Protein AF-0000000079913982 (afdb_homodimer)

Nearest PDB structures (foldseek):
  4rs2-assembly1_A 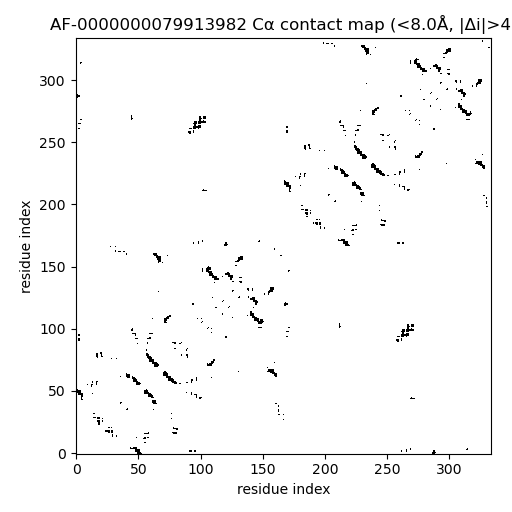 TM=9.165E-01  e=6.716E-13  Escherichia coli str. K-12 substr. MG1655
  4u9w-assembly4_D  TM=6.253E-01  e=7.380E-06  Homo sapiens
  7kpu-assembly2_A  TM=5.822E-01  e=1.670E-05  Homo sapiens
  4ua3-assembly1_A  TM=5.856E-01  e=3.131E-05  Schizosaccharomyces pombe 972h-
  4u9w-assembly3_C  TM=5.709E-01  e=4.565E-05  Homo sapiens

Sequence (334 aa):
MLIRRETAHDVNAIAEVHRQAFDGDAPVEVNLVERLRSSQAWIPPLSFVAEWHESVIGHVCLTRATVASTPVLALGPIGVLPGHQRGGVGSALMHAALGAADSRDEPLVALLGHLEYYPRFGFVAGSSLGIEPDEPSWSSHFQVRRLTTWDSALSGMFRYAAPFYQLMLIRRETAHDVNAIAEVHRQAFDGDAPVEVNLVERLRSSQAWIPPLSFVAEWHESVIGHVCLTRATVASTPVLALGPIGVLPGHQRGGVGSALMHAALGAADSRDEPLVALLGHLEYYPRFGFVAGSSLGIEPDEPSWSSHFQVRRLTTWDSALSGMFRYAAPFYQL

Secondary structure (DSSP, 8-state):
-EEEE--GGGHHHHHHHHHHHS-SSS-HHHHHHHHHHTSTTEEEEEEEEEEETTEEEEEEEEEEEEETTEEEEEEEEEEE-GGGTTTTHHHHHHHHHHHHHHHTT--EEEEE--TTTGGGGT-EEGGGGTEEESSGGGGGGEEEEE-TT--TT--EEEE--GGGG--/-EEEE--GGGHHHHHHHHHHHS-SSS-HHHHHHHHHHTSTTEEEEEEEEEEETTEEEEEEEEEEEEETTEEEEEEEEEEE-GGGTTTTHHHHHHHHHHHHHHHTT--EEEEE--TTTGGGGT-EEGGGGTEEESSGGGGGGEEEEE-TT--TT--EEEE--GGGG--

Foldseek 3Di:
DDKDFDDPVCLVLALVQQPQFVDDDHDLQSVLVVVQCVDPFFDRRLKMFDDDPNGTFKIWGWTWKDFPNHIAIEIDDIGGHPVCPPVCRSVVSLVVNLVSCQVVVGFKYKYFDDPVPCVVVVWDQLVVLQEAEPDNVSRVRIIMHGHDNHDSVRHHYIGDPPSVVVD/DDKDFDDPVCLVLALVQQPQFVDDPHPLQSVLVVVQCVDPFFDRLLKMFDDDPNGTFKIWGWTWKDFPNHIAIEIDDIGGHPVCPPVCRSVVSLVVNLVSCQVVVGFKYKYFDDPVPCVVVVWDQLVVLQEAEPDNVSRVRIIMHGHDNHDSVRHHYIGDDPSVVVD

Structure (mmCIF, N/CA/C/O backbone):
data_AF-0000000079913982-model_v1
#
loop_
_entity.id
_entity.type
_entity.pdbx_description
1 polymer 'GNAT family N-acetyltransferase'
#
loop_
_atom_site.group_PDB
_atom_site.id
_atom_site.type_symbol
_atom_site.label_atom_id
_atom_site.label_alt_id
_atom_site.label_comp_id
_atom_site.label_asym_id
_atom_site.label_entity_id
_atom_site.label_seq_id
_atom_site.pdbx_PDB_ins_code
_atom_site.Cartn_x
_atom_site.Cartn_y
_atom_site.Cartn_z
_atom_site.occupancy
_atom_site.B_iso_or_equiv
_atom_site.auth_seq_id
_atom_site.auth_comp_id
_atom_site.auth_asym_id
_atom_site.auth_atom_id
_atom_site.pdbx_PDB_model_num
ATOM 1 N N . MET A 1 1 ? -13.219 5.488 -5.973 1 91.38 1 MET A N 1
ATOM 2 C CA . MET A 1 1 ? -12.758 4.121 -5.738 1 91.38 1 MET A CA 1
ATOM 3 C C . MET A 1 1 ? -11.914 4.043 -4.469 1 91.38 1 MET A C 1
ATOM 5 O O . MET A 1 1 ? -11.047 4.891 -4.246 1 91.38 1 MET A O 1
ATOM 9 N N . LEU A 1 2 ? -12.18 3.041 -3.645 1 95.38 2 LEU A N 1
ATOM 10 C CA . LEU A 1 2 ? -11.539 2.896 -2.344 1 95.38 2 LEU A CA 1
ATOM 11 C C . LEU A 1 2 ? -10.852 1.54 -2.223 1 95.38 2 LEU A C 1
ATOM 13 O O . LEU A 1 2 ? -11.438 0.513 -2.584 1 95.38 2 LEU A O 1
ATOM 17 N N . ILE A 1 3 ? -9.555 1.541 -1.819 1 98.38 3 ILE A N 1
ATOM 18 C CA . ILE A 1 3 ? -8.867 0.295 -1.498 1 98.38 3 ILE A CA 1
ATOM 19 C C . ILE A 1 3 ? -8.898 0.065 0.012 1 98.38 3 ILE A C 1
ATOM 21 O O . ILE A 1 3 ? -8.555 0.96 0.789 1 98.38 3 ILE A O 1
ATOM 25 N N . ARG A 1 4 ? -9.344 -1.013 0.414 1 98.12 4 ARG A N 1
ATOM 26 C CA . ARG A 1 4 ? -9.375 -1.389 1.823 1 98.12 4 ARG A CA 1
ATOM 27 C C . ARG A 1 4 ? -9.133 -2.885 1.997 1 98.12 4 ARG A C 1
ATOM 29 O O . ARG A 1 4 ? -9.227 -3.65 1.037 1 98.12 4 ARG A O 1
ATOM 36 N N . ARG A 1 5 ? -8.781 -3.35 3.164 1 98.56 5 ARG A N 1
ATOM 37 C CA . ARG A 1 5 ? -8.703 -4.777 3.449 1 98.56 5 ARG A CA 1
ATOM 38 C C . ARG A 1 5 ? -10.07 -5.441 3.279 1 98.56 5 ARG A C 1
ATOM 40 O O . ARG A 1 5 ? -11.102 -4.828 3.553 1 98.56 5 ARG A O 1
ATOM 47 N N . GLU A 1 6 ? -10.016 -6.668 2.887 1 98.25 6 GLU A N 1
ATOM 48 C CA . GLU A 1 6 ? -11.281 -7.395 2.811 1 98.25 6 GLU A CA 1
ATOM 49 C C . GLU A 1 6 ? -11.82 -7.711 4.203 1 98.25 6 GLU A C 1
ATOM 51 O O . GLU A 1 6 ? -11.07 -7.719 5.18 1 98.25 6 GLU A O 1
ATOM 56 N N . THR A 1 7 ? -13.094 -7.855 4.32 1 96.06 7 THR A N 1
ATOM 57 C CA . THR A 1 7 ? -13.773 -8.367 5.5 1 96.06 7 THR A CA 1
ATOM 58 C C . THR A 1 7 ? -14.547 -9.641 5.164 1 96.06 7 THR A C 1
ATOM 60 O O . THR A 1 7 ? -14.656 -10.023 3.994 1 96.06 7 THR A O 1
ATOM 63 N N . ALA A 1 8 ? -15.078 -10.281 6.148 1 95.94 8 ALA A N 1
ATOM 64 C CA . ALA A 1 8 ? -15.852 -11.508 5.953 1 95.94 8 ALA A CA 1
ATOM 65 C C . ALA A 1 8 ? -17.078 -11.25 5.074 1 95.94 8 ALA A C 1
ATOM 67 O O . ALA A 1 8 ? -17.562 -12.156 4.391 1 95.94 8 ALA A O 1
ATOM 68 N N . HIS A 1 9 ? -17.516 -10.023 4.996 1 96.75 9 HIS A N 1
ATOM 69 C CA . HIS A 1 9 ? -18.719 -9.672 4.238 1 96.75 9 HIS A CA 1
ATOM 70 C C . HIS A 1 9 ? -18.406 -9.57 2.746 1 96.75 9 HIS A C 1
ATOM 72 O O . HIS A 1 9 ? -19.328 -9.492 1.925 1 96.75 9 HIS A O 1
ATOM 78 N N . ASP A 1 10 ? -17.156 -9.625 2.422 1 98.19 10 ASP A N 1
ATOM 79 C CA . ASP A 1 10 ? -16.766 -9.406 1.034 1 98.19 10 ASP A CA 1
ATOM 80 C C . ASP A 1 10 ? -16.625 -10.727 0.287 1 98.19 10 ASP A C 1
ATOM 82 O O . ASP A 1 10 ? -16.406 -10.742 -0.928 1 98.19 10 ASP A O 1
ATOM 86 N N . VAL A 1 11 ? -16.75 -11.852 0.958 1 97.69 11 VAL A N 1
ATOM 87 C CA . VAL A 1 11 ? -16.359 -13.156 0.436 1 97.69 11 VAL A CA 1
ATOM 88 C C . VAL A 1 11 ? -17.109 -13.438 -0.862 1 97.69 11 VAL A C 1
ATOM 90 O O . VAL A 1 11 ? -16.5 -13.797 -1.874 1 97.69 11 VAL A O 1
ATOM 93 N N . ASN A 1 12 ? -18.438 -13.25 -0.911 1 97.31 12 ASN A N 1
ATOM 94 C CA . ASN A 1 12 ? -19.234 -13.539 -2.102 1 97.31 12 ASN A CA 1
ATOM 95 C C . ASN A 1 12 ? -18.891 -12.594 -3.248 1 97.31 12 ASN A C 1
ATOM 97 O O . ASN A 1 12 ? -18.812 -13.008 -4.402 1 97.31 12 ASN A O 1
ATOM 101 N N . ALA A 1 13 ? -18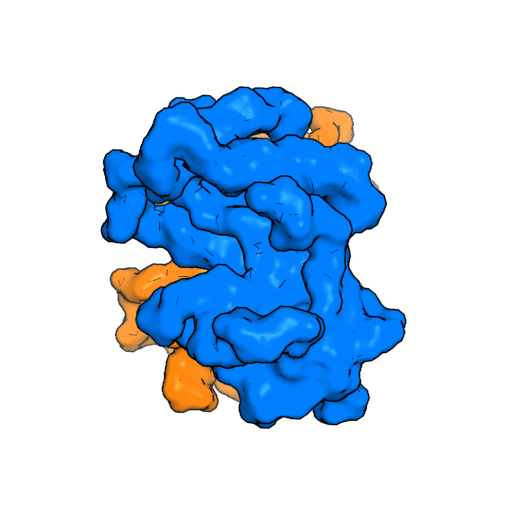.766 -11.328 -2.924 1 98 13 ALA A N 1
ATOM 102 C CA . ALA A 1 13 ? -18.422 -10.344 -3.945 1 98 13 ALA A CA 1
ATOM 103 C C . ALA A 1 13 ? -17.047 -10.641 -4.555 1 98 13 ALA A C 1
ATOM 105 O O . ALA A 1 13 ? -16.844 -10.461 -5.758 1 98 13 ALA A O 1
ATOM 106 N N . ILE A 1 14 ? -16.094 -11.062 -3.715 1 97.88 14 ILE A N 1
ATOM 107 C CA . ILE A 1 14 ? -14.766 -11.422 -4.184 1 97.88 14 ILE A CA 1
ATOM 108 C C . ILE A 1 14 ? -14.852 -12.625 -5.117 1 97.88 14 ILE A C 1
ATOM 110 O O . ILE A 1 14 ? -14.211 -12.648 -6.172 1 97.88 14 ILE A O 1
ATOM 114 N N . ALA A 1 15 ? -15.656 -13.602 -4.766 1 96.38 15 ALA A N 1
ATOM 115 C CA . ALA A 1 15 ? -15.867 -14.75 -5.645 1 96.38 15 ALA A CA 1
ATOM 116 C C . ALA A 1 15 ? -16.406 -14.305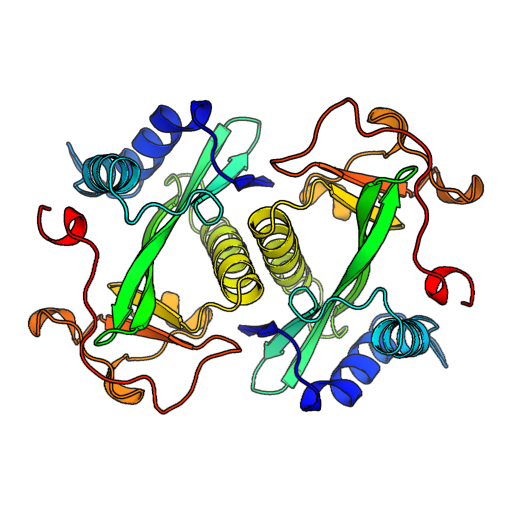 -7.008 1 96.38 15 ALA A C 1
ATOM 118 O O . ALA A 1 15 ? -15.945 -14.797 -8.047 1 96.38 15 ALA A O 1
ATOM 119 N N . GLU A 1 16 ? -17.328 -13.398 -6.984 1 95.69 16 GLU A N 1
ATOM 120 C CA . GLU A 1 16 ? -17.922 -12.891 -8.219 1 95.69 16 GLU A CA 1
ATOM 121 C C . GLU A 1 16 ? -16.875 -12.141 -9.055 1 95.69 16 GLU A C 1
ATOM 123 O O . GLU A 1 16 ? -16.859 -12.266 -10.281 1 95.69 16 GLU A O 1
ATOM 128 N N . VAL A 1 17 ? -16.016 -11.352 -8.43 1 97.25 17 VAL A N 1
ATOM 129 C CA . VAL A 1 17 ? -14.938 -10.656 -9.125 1 97.25 17 VAL A CA 1
ATOM 130 C C . VAL A 1 17 ? -14.086 -11.664 -9.898 1 97.25 17 VAL A C 1
ATOM 132 O O . VAL A 1 17 ? -13.844 -11.492 -11.094 1 97.25 17 VAL A O 1
ATOM 135 N N . HIS A 1 18 ? -13.664 -12.703 -9.203 1 96.75 18 HIS A N 1
ATOM 136 C CA . HIS A 1 18 ? -12.773 -13.664 -9.836 1 96.75 18 HIS A CA 1
ATOM 137 C C . HIS A 1 18 ? -13.508 -14.5 -10.875 1 96.75 18 HIS A C 1
ATOM 139 O O . HIS A 1 18 ? -12.93 -14.883 -11.898 1 96.75 18 HIS A O 1
ATOM 145 N N . ARG A 1 19 ? -14.805 -14.766 -10.648 1 95.12 19 ARG A N 1
ATOM 146 C CA . ARG A 1 19 ? -15.609 -15.477 -11.641 1 95.12 19 ARG A CA 1
ATOM 147 C C . ARG A 1 19 ? -15.68 -14.703 -12.945 1 95.12 19 ARG A C 1
ATOM 149 O O . ARG A 1 19 ? -15.508 -15.273 -14.023 1 95.12 19 ARG A O 1
ATOM 156 N N . GLN A 1 20 ? -15.844 -13.438 -12.883 1 94.56 20 GLN A N 1
ATOM 157 C CA . GLN A 1 20 ? -16.016 -12.609 -14.07 1 94.56 20 GLN A CA 1
ATOM 158 C C . GLN A 1 20 ? -14.656 -12.25 -14.68 1 94.56 20 GLN A C 1
ATOM 160 O O . GLN A 1 20 ? -14.523 -12.141 -15.898 1 94.56 20 GLN A O 1
ATOM 165 N N . ALA A 1 21 ? -13.664 -12.023 -13.898 1 93.31 21 ALA A N 1
ATOM 166 C CA . ALA A 1 21 ? -12.344 -11.602 -14.367 1 93.31 21 ALA A CA 1
ATOM 167 C C . ALA A 1 21 ? -11.664 -12.711 -15.164 1 93.31 21 ALA A C 1
ATOM 169 O O . ALA A 1 21 ? -10.93 -12.445 -16.109 1 93.31 21 ALA A O 1
ATOM 170 N N . PHE A 1 22 ? -11.695 -13.93 -14.766 1 87.62 22 PHE A N 1
ATOM 171 C CA . PHE A 1 22 ? -10.984 -15.031 -15.398 1 87.62 22 PHE A CA 1
ATOM 172 C C . PHE A 1 22 ? -11.93 -15.883 -16.234 1 87.62 22 PHE A C 1
ATOM 174 O O . PHE A 1 22 ? -11.484 -16.797 -16.953 1 87.62 22 PHE A O 1
ATOM 181 N N . ASP A 1 23 ? -12.852 -15.344 -16.938 1 70.5 23 ASP A N 1
ATOM 182 C CA . ASP A 1 23 ? -13.828 -15.891 -17.875 1 70.5 23 ASP A CA 1
ATOM 183 C C . ASP A 1 23 ? -13.875 -17.422 -17.781 1 70.5 23 ASP A C 1
ATOM 185 O O . ASP A 1 23 ? -12.883 -18.047 -17.422 1 70.5 23 ASP A O 1
ATOM 189 N N . GLY A 1 24 ? -15.047 -18.016 -17.672 1 67.38 24 GLY A N 1
ATOM 190 C CA . GLY A 1 24 ? -15.336 -19.453 -17.734 1 67.38 24 GLY A CA 1
ATOM 191 C C . GLY A 1 24 ? -16.406 -19.875 -16.75 1 67.38 24 GLY A C 1
ATOM 192 O O . GLY A 1 24 ? -16.984 -19.047 -16.047 1 67.38 24 GLY A O 1
ATOM 193 N N . ASP A 1 25 ? -16.812 -20.969 -16.766 1 63.66 25 ASP A N 1
ATOM 194 C CA . ASP A 1 25 ? -17.922 -21.5 -15.969 1 63.66 25 ASP A CA 1
ATOM 195 C C . ASP A 1 25 ? -17.547 -21.578 -14.484 1 63.66 25 ASP A C 1
ATOM 197 O O . ASP A 1 25 ? -18.359 -21.266 -13.617 1 63.66 25 ASP A O 1
ATOM 201 N N . ALA A 1 26 ? -16.344 -21.922 -14.211 1 66.56 26 ALA A N 1
ATOM 202 C CA . ALA A 1 26 ? -15.828 -22.031 -12.852 1 66.56 26 ALA A CA 1
ATOM 203 C C . ALA A 1 26 ? -14.328 -21.766 -12.812 1 66.56 26 ALA A C 1
ATOM 205 O O . ALA A 1 26 ? -13.523 -22.688 -12.688 1 66.56 26 ALA A O 1
ATOM 206 N N . PRO A 1 27 ? -14.18 -20.453 -12.758 1 80.44 27 PRO A N 1
ATOM 207 C CA . PRO A 1 27 ? -12.734 -20.219 -12.805 1 80.44 27 PRO A CA 1
ATOM 208 C C . PRO A 1 27 ? -11.992 -20.781 -11.602 1 80.44 27 PRO A C 1
ATOM 210 O O . PRO A 1 27 ? -12.516 -20.75 -10.477 1 80.44 27 PRO A O 1
ATOM 213 N N . VAL A 1 28 ? -10.938 -21.359 -11.781 1 88.88 28 VAL A N 1
ATOM 214 C CA . VAL A 1 28 ? -10.102 -22 -10.773 1 88.88 28 VAL A CA 1
ATOM 215 C C . VAL A 1 28 ? -9.766 -21.016 -9.672 1 88.88 28 VAL A C 1
ATOM 217 O O . VAL A 1 28 ? -9.625 -21.391 -8.508 1 88.88 28 VAL A O 1
ATOM 220 N N . GLU A 1 29 ? -9.742 -19.766 -10.008 1 90.88 29 GLU A N 1
ATOM 221 C CA . GLU A 1 29 ? -9.344 -18.734 -9.062 1 90.88 29 GLU A CA 1
ATOM 222 C C . GLU A 1 29 ? -10.367 -18.594 -7.938 1 90.88 29 GLU A C 1
ATOM 224 O O . GLU A 1 29 ? -10.008 -18.297 -6.801 1 90.88 29 GLU A O 1
ATOM 229 N N . VAL A 1 30 ? -11.641 -18.812 -8.227 1 92.81 30 VAL A N 1
ATOM 230 C CA . VAL A 1 30 ? -12.656 -18.719 -7.188 1 92.81 30 VAL A CA 1
ATOM 231 C C . VAL A 1 30 ? -12.383 -19.75 -6.09 1 92.81 30 VAL A C 1
ATOM 233 O O . VAL A 1 30 ? -12.312 -19.406 -4.91 1 92.81 30 VAL A O 1
ATOM 236 N N . ASN A 1 31 ? -12.148 -20.922 -6.512 1 93.88 31 ASN A N 1
ATOM 237 C CA . ASN A 1 31 ? -11.836 -22 -5.566 1 93.88 31 ASN A CA 1
ATOM 238 C C . ASN A 1 31 ? -10.484 -21.766 -4.891 1 93.88 31 ASN A C 1
ATOM 240 O O . ASN A 1 31 ? -10.32 -22.078 -3.707 1 93.88 31 ASN A O 1
ATOM 244 N N . LEU A 1 32 ? -9.57 -21.25 -5.621 1 96.31 32 LEU A N 1
ATOM 245 C CA . LEU A 1 32 ? -8.25 -20.969 -5.066 1 96.31 32 LEU A CA 1
ATOM 246 C C . LEU A 1 32 ? -8.352 -20.016 -3.881 1 96.31 32 LEU A C 1
ATOM 248 O O . LEU A 1 32 ? -7.781 -20.281 -2.82 1 96.31 32 LEU A O 1
ATOM 252 N N . VAL A 1 33 ? -9.07 -18.938 -4.008 1 97.06 33 VAL A N 1
ATOM 253 C CA . VAL A 1 33 ? -9.195 -17.953 -2.941 1 97.06 33 VAL A CA 1
ATOM 254 C C . VAL A 1 33 ? -9.852 -18.594 -1.721 1 97.06 33 VAL A C 1
ATOM 256 O O . VAL A 1 33 ? -9.422 -18.359 -0.586 1 97.06 33 VAL A O 1
ATOM 259 N N . GLU A 1 34 ? -10.844 -19.375 -1.996 1 95.69 34 GLU A N 1
ATOM 260 C CA . GLU A 1 34 ? -11.523 -20.062 -0.901 1 95.69 34 GLU A CA 1
ATOM 261 C C . GLU A 1 34 ? -10.57 -20.984 -0.14 1 95.69 34 GLU A C 1
ATOM 263 O O . GLU A 1 34 ? -10.539 -20.969 1.093 1 95.69 34 GLU A O 1
ATOM 268 N N . ARG A 1 35 ? -9.805 -21.703 -0.811 1 97.12 35 ARG A N 1
ATOM 269 C CA . ARG A 1 35 ? -8.859 -22.625 -0.199 1 97.12 35 ARG A CA 1
ATOM 270 C C . ARG A 1 35 ? -7.754 -21.875 0.533 1 97.12 35 ARG A C 1
ATOM 272 O O . ARG A 1 35 ? -7.332 -22.281 1.619 1 97.12 35 ARG A O 1
ATOM 279 N N . LEU A 1 36 ? -7.301 -20.828 -0.051 1 97.94 36 LEU A N 1
ATOM 280 C CA . LEU A 1 36 ? -6.273 -20.016 0.595 1 97.94 36 LEU A CA 1
ATOM 281 C C . LEU A 1 36 ? -6.781 -19.438 1.91 1 97.94 36 LEU A C 1
ATOM 283 O O . LEU A 1 36 ? -6.094 -19.5 2.932 1 97.94 36 LEU A O 1
ATOM 287 N N . ARG A 1 37 ? -7.988 -18.953 1.821 1 97.12 37 ARG A N 1
ATOM 288 C CA . ARG A 1 37 ? -8.586 -18.328 2.998 1 97.12 37 ARG A CA 1
ATOM 289 C C . ARG A 1 37 ? -8.688 -19.328 4.152 1 97.12 37 ARG A C 1
ATOM 291 O O . ARG A 1 37 ? -8.586 -18.938 5.316 1 97.12 37 ARG A O 1
ATOM 298 N N . SER A 1 38 ? -8.781 -20.516 3.83 1 95.81 38 SER A N 1
ATOM 299 C CA . SER A 1 38 ? -8.953 -21.562 4.844 1 95.81 38 SER A CA 1
ATOM 300 C C . SER A 1 38 ? -7.617 -22.203 5.203 1 95.81 38 SER A C 1
ATOM 302 O O . SER A 1 38 ? -7.562 -23.109 6.039 1 95.81 38 SER A O 1
ATOM 304 N N . SER A 1 39 ? -6.586 -21.766 4.664 1 97.44 39 SER A N 1
ATOM 305 C CA . SER A 1 39 ? -5.273 -22.359 4.895 1 97.44 39 SER A CA 1
ATOM 306 C C . SER A 1 39 ? -4.453 -21.531 5.875 1 97.44 39 SER A C 1
ATOM 308 O O . SER A 1 39 ? -4.816 -20.406 6.195 1 97.44 39 SER A O 1
ATOM 310 N N . GLN A 1 40 ? -3.322 -22.047 6.324 1 97.75 40 GLN A N 1
ATOM 311 C CA . GLN A 1 40 ? -2.41 -21.359 7.23 1 97.75 40 GLN A CA 1
ATOM 312 C C . GLN A 1 40 ? -1.61 -20.297 6.5 1 97.75 40 GLN A C 1
ATOM 314 O O . GLN A 1 40 ? -0.954 -19.453 7.129 1 97.75 40 GLN A O 1
ATOM 319 N N . ALA A 1 41 ? -1.728 -20.266 5.184 1 98.44 41 ALA A N 1
ATOM 320 C CA . ALA A 1 41 ? -0.947 -19.312 4.395 1 98.44 41 ALA A CA 1
ATOM 321 C C . ALA A 1 41 ? -1.629 -17.953 4.348 1 98.44 41 ALA A C 1
ATOM 323 O O . ALA A 1 41 ? -1.021 -16.969 3.936 1 98.44 41 ALA A O 1
ATOM 324 N N . TRP A 1 42 ? -2.885 -17.969 4.77 1 98.56 42 TRP A N 1
ATOM 325 C CA . TRP A 1 42 ? -3.682 -16.766 4.676 1 98.56 42 TRP A CA 1
ATOM 326 C C . TRP A 1 42 ? -3.148 -15.688 5.621 1 98.56 42 TRP A C 1
ATOM 328 O O . TRP A 1 42 ? -2.836 -15.969 6.777 1 98.56 42 TRP A O 1
ATOM 338 N N . ILE A 1 43 ? -2.967 -14.523 5.09 1 98.62 43 ILE A N 1
ATOM 339 C CA . ILE A 1 43 ? -2.533 -13.367 5.863 1 98.62 43 ILE A CA 1
ATOM 340 C C . ILE A 1 43 ? -3.555 -12.242 5.73 1 98.62 43 ILE A C 1
ATOM 342 O O . ILE A 1 43 ? -3.461 -11.414 4.824 1 98.62 43 ILE A O 1
ATOM 346 N N . PRO A 1 44 ? -4.445 -12.094 6.602 1 97.94 44 PRO A N 1
ATOM 347 C CA . PRO A 1 44 ? -5.594 -11.203 6.453 1 97.94 44 PRO A CA 1
ATOM 348 C C . PRO A 1 44 ? -5.184 -9.758 6.18 1 97.94 44 PRO A C 1
ATOM 350 O O . PRO A 1 44 ? -5.75 -9.102 5.297 1 97.94 44 PRO A O 1
ATOM 353 N N . PRO A 1 45 ? -4.133 -9.266 6.746 1 98.62 45 PRO A N 1
ATOM 354 C CA . PRO A 1 45 ? -3.777 -7.863 6.508 1 98.62 45 PRO A CA 1
ATOM 355 C C . PRO A 1 45 ? -3.221 -7.629 5.105 1 98.62 45 PRO A C 1
ATOM 357 O O . PRO A 1 45 ? -2.926 -6.488 4.738 1 98.62 45 PRO A O 1
ATOM 360 N N . LEU A 1 46 ? -3.115 -8.711 4.328 1 98.88 46 LEU A N 1
ATOM 361 C CA . LEU A 1 46 ? -2.52 -8.57 3.004 1 98.88 46 LEU A CA 1
ATOM 362 C C . LEU A 1 46 ? -3.506 -8.984 1.916 1 98.88 46 LEU A C 1
ATOM 364 O O . LEU A 1 46 ? -3.1 -9.336 0.808 1 98.88 46 LEU A O 1
ATOM 368 N N . SER A 1 47 ? -4.801 -8.953 2.213 1 98.88 47 SER A N 1
ATOM 369 C CA . SER A 1 47 ? -5.898 -9.125 1.265 1 98.88 47 SER A CA 1
ATOM 370 C C . SER A 1 47 ? -6.719 -7.844 1.137 1 98.88 47 SER A C 1
ATOM 372 O O . SER A 1 47 ? -7.25 -7.34 2.129 1 98.88 47 SER A O 1
ATOM 374 N N . PHE A 1 48 ? -6.781 -7.352 -0.139 1 98.88 48 PHE A N 1
ATOM 375 C CA . PHE A 1 48 ? -7.395 -6.051 -0.362 1 98.88 48 PHE A CA 1
ATOM 376 C C . PHE A 1 48 ? -8.508 -6.145 -1.4 1 98.88 48 PHE A C 1
ATOM 378 O O . PHE A 1 48 ? -8.43 -6.953 -2.33 1 98.88 48 PHE A O 1
ATOM 385 N N . VAL A 1 49 ? -9.516 -5.277 -1.229 1 98.81 49 VAL A N 1
ATOM 386 C CA . VAL A 1 49 ? -10.562 -5.094 -2.236 1 98.81 49 VAL A CA 1
ATOM 387 C C . VAL A 1 49 ? -10.57 -3.643 -2.707 1 98.81 49 VAL A C 1
ATOM 389 O O . VAL A 1 49 ? -10.172 -2.74 -1.968 1 98.81 49 VAL A O 1
ATOM 392 N N . ALA A 1 50 ? -10.891 -3.463 -3.955 1 98.75 50 ALA A N 1
ATOM 393 C CA . ALA A 1 50 ? -11.281 -2.166 -4.5 1 98.75 50 ALA A CA 1
ATOM 394 C C . ALA A 1 50 ? -12.797 -1.996 -4.473 1 98.75 50 ALA A C 1
ATOM 396 O O . ALA A 1 50 ? -13.539 -2.863 -4.949 1 98.75 50 ALA A O 1
ATOM 397 N N . GLU A 1 51 ? -13.242 -0.955 -3.898 1 98.19 51 GLU A N 1
ATOM 398 C CA . GLU A 1 51 ? -14.672 -0.69 -3.762 1 98.19 51 GLU A CA 1
ATOM 399 C C . GLU A 1 51 ? -15.086 0.553 -4.547 1 98.19 51 GLU A C 1
ATOM 401 O O . GLU A 1 51 ? -14.398 1.576 -4.5 1 98.19 51 GLU A O 1
ATOM 406 N N . TRP A 1 52 ? -16.094 0.437 -5.363 1 96.31 52 TRP A N 1
ATOM 407 C CA . TRP A 1 52 ? -16.703 1.535 -6.105 1 96.31 52 TRP A CA 1
ATOM 408 C C . TRP A 1 52 ? -18.219 1.564 -5.883 1 96.31 52 TRP A C 1
ATOM 410 O O . TRP A 1 52 ? -18.922 0.614 -6.23 1 96.31 52 TRP A O 1
ATOM 420 N N . HIS A 1 53 ? -18.703 2.701 -5.254 1 92.81 53 HIS A N 1
ATOM 421 C CA . HIS A 1 53 ? -20.125 2.855 -4.93 1 92.81 53 HIS A CA 1
ATOM 422 C C . HIS A 1 53 ? -20.641 1.649 -4.156 1 92.81 53 HIS A C 1
ATOM 424 O O . HIS A 1 53 ? -21.641 1.036 -4.551 1 92.81 53 HIS A O 1
ATOM 430 N N . GLU A 1 54 ? -19.906 1.191 -3.154 1 92.25 54 GLU A N 1
ATOM 431 C CA . GLU A 1 54 ? -20.266 0.174 -2.168 1 92.25 54 GLU A CA 1
ATOM 432 C C . GLU A 1 54 ? -20.234 -1.223 -2.781 1 92.25 54 GLU A C 1
ATOM 434 O O . GLU A 1 54 ? -20.766 -2.172 -2.199 1 92.25 54 GLU A O 1
ATOM 439 N N . SER A 1 55 ? -19.672 -1.267 -3.934 1 96.88 55 SER A N 1
ATOM 440 C CA . SER A 1 55 ? -19.516 -2.566 -4.578 1 96.88 55 SER A CA 1
ATOM 441 C C . SER A 1 55 ? -18.047 -2.93 -4.734 1 96.88 55 SER A C 1
ATOM 443 O O . SER A 1 55 ? -17.219 -2.078 -5.082 1 96.88 55 SER A O 1
ATOM 445 N N . VAL A 1 56 ? -17.781 -4.195 -4.449 1 98.5 56 VAL A N 1
ATOM 446 C CA . VAL A 1 56 ? -16.438 -4.703 -4.672 1 98.5 56 VAL A CA 1
ATOM 447 C C . VAL A 1 56 ? -16.203 -4.926 -6.164 1 98.5 56 VAL A C 1
ATOM 449 O O . VAL A 1 56 ? -16.938 -5.68 -6.805 1 98.5 56 VAL A O 1
ATOM 452 N N . ILE A 1 57 ? -15.148 -4.25 -6.719 1 98.5 57 ILE A N 1
ATOM 453 C CA . ILE A 1 57 ? -14.945 -4.34 -8.164 1 98.5 57 ILE A CA 1
ATOM 454 C C . ILE A 1 57 ? -13.586 -4.973 -8.453 1 98.5 57 ILE A C 1
ATOM 456 O O . ILE A 1 57 ? -13.234 -5.199 -9.609 1 98.5 57 ILE A O 1
ATOM 460 N N . GLY A 1 58 ? -12.789 -5.246 -7.449 1 98.69 58 GLY A N 1
ATOM 461 C CA . GLY A 1 58 ? -11.477 -5.859 -7.586 1 98.69 58 GLY A CA 1
ATOM 462 C C . GLY A 1 58 ? -10.969 -6.477 -6.297 1 98.69 58 GLY A C 1
ATOM 463 O O . GLY A 1 58 ? -11.461 -6.156 -5.215 1 98.69 58 GLY A O 1
ATOM 464 N N . HIS A 1 59 ? -10 -7.355 -6.465 1 98.81 59 HIS A N 1
ATOM 465 C CA . HIS A 1 59 ? -9.438 -8.078 -5.328 1 98.81 59 HIS A CA 1
ATOM 466 C C . HIS A 1 59 ? -8.008 -8.523 -5.609 1 98.81 59 HIS A C 1
ATOM 468 O O . HIS A 1 59 ? -7.684 -8.906 -6.738 1 98.81 59 HIS A O 1
ATOM 474 N N . VAL A 1 60 ? -7.184 -8.438 -4.586 1 98.81 60 VAL A N 1
ATOM 475 C CA . VAL A 1 60 ? -5.84 -9.008 -4.617 1 98.81 60 VAL A CA 1
ATOM 476 C C . VAL A 1 60 ? -5.488 -9.578 -3.248 1 98.81 60 VAL A C 1
ATOM 478 O O . VAL A 1 60 ? -5.902 -9.039 -2.219 1 98.81 60 VAL A O 1
ATOM 481 N N . CYS A 1 61 ? -4.742 -10.617 -3.24 1 98.62 61 CYS A N 1
ATOM 482 C CA . CYS A 1 61 ? -4.25 -11.094 -1.953 1 98.62 61 CYS A CA 1
ATOM 483 C C . CYS A 1 61 ? -2.814 -11.594 -2.072 1 98.62 61 CYS A C 1
ATOM 485 O O . CYS A 1 61 ? -2.41 -12.086 -3.129 1 98.62 61 CYS A O 1
ATOM 487 N N . LEU A 1 62 ? -2.049 -11.398 -1.09 1 98.88 62 LEU A N 1
ATOM 488 C CA . LEU A 1 62 ? -0.738 -11.992 -0.861 1 98.88 62 LEU A CA 1
ATOM 489 C C . LEU A 1 62 ? -0.812 -13.07 0.215 1 98.88 62 LEU A C 1
ATOM 491 O O . LEU A 1 62 ? -1.5 -12.898 1.224 1 98.88 62 LEU A O 1
ATOM 495 N N . THR A 1 63 ? -0.147 -14.172 -0.02 1 98.88 63 THR A N 1
ATOM 496 C CA . THR A 1 63 ? -0.171 -15.273 0.928 1 98.88 63 THR A CA 1
ATOM 497 C C . THR A 1 63 ? 1.24 -15.789 1.197 1 98.88 63 THR A C 1
ATOM 499 O O . THR A 1 63 ? 2.18 -15.438 0.48 1 98.88 63 THR A O 1
ATOM 502 N N . ARG A 1 64 ? 1.335 -16.578 2.262 1 98.88 64 ARG A N 1
ATOM 503 C CA . ARG A 1 64 ? 2.635 -17.094 2.686 1 98.88 64 ARG A CA 1
ATOM 504 C C . ARG A 1 64 ? 3.174 -18.109 1.688 1 98.88 64 ARG A C 1
ATOM 506 O O . ARG A 1 64 ? 2.43 -18.969 1.2 1 98.88 64 ARG A O 1
ATOM 513 N N . ALA A 1 65 ? 4.422 -18 1.382 1 98.81 65 ALA A N 1
ATOM 514 C CA . ALA A 1 65 ? 5.238 -18.922 0.601 1 98.81 65 ALA A CA 1
ATOM 515 C C . ALA A 1 65 ? 6.641 -19.047 1.188 1 98.81 65 ALA A C 1
ATOM 517 O O . ALA A 1 65 ? 6.898 -18.594 2.301 1 98.81 65 ALA A O 1
ATOM 518 N N . THR A 1 66 ? 7.508 -19.766 0.478 1 98.69 66 THR A N 1
ATOM 519 C CA . THR A 1 66 ? 8.867 -19.891 0.986 1 98.69 66 THR A CA 1
ATOM 520 C C . THR A 1 66 ? 9.883 -19.859 -0.158 1 98.69 66 THR A C 1
ATOM 522 O O . THR A 1 66 ? 9.57 -20.281 -1.276 1 98.69 66 THR A O 1
ATOM 525 N N . VAL A 1 67 ? 10.945 -19.281 0.045 1 98.44 67 VAL A N 1
ATOM 526 C CA . VAL A 1 67 ? 12.18 -19.516 -0.699 1 98.44 67 VAL A CA 1
ATOM 527 C C . VAL A 1 67 ? 13.164 -20.281 0.17 1 98.44 67 VAL A C 1
ATOM 529 O O . VAL A 1 67 ? 13.594 -19.797 1.217 1 98.44 67 VAL A O 1
ATOM 532 N N . ALA A 1 68 ? 13.438 -21.453 -0.288 1 96 68 ALA A N 1
ATOM 533 C CA . ALA A 1 68 ? 14.133 -22.375 0.593 1 96 68 ALA A CA 1
ATOM 534 C C . ALA A 1 68 ? 13.406 -22.531 1.924 1 96 68 ALA A C 1
ATOM 536 O O . ALA A 1 68 ? 12.234 -22.906 1.954 1 96 68 ALA A O 1
ATOM 537 N N . SER A 1 69 ? 13.93 -22 3.062 1 95.56 69 SER A N 1
ATOM 538 C CA . SER A 1 69 ? 13.273 -22.125 4.359 1 95.56 69 SER A CA 1
ATOM 539 C C . SER A 1 69 ? 12.828 -20.75 4.883 1 95.56 69 SER A C 1
ATOM 541 O O . SER A 1 69 ? 12.266 -20.656 5.977 1 95.56 69 SER A O 1
ATOM 543 N N . THR A 1 70 ? 13.016 -19.781 4.051 1 97.88 70 THR A N 1
ATOM 544 C CA . THR A 1 70 ? 12.703 -18.422 4.48 1 97.88 70 THR A CA 1
ATOM 545 C C . THR A 1 70 ? 11.281 -18.031 4.062 1 97.88 70 THR A C 1
ATOM 547 O O . THR A 1 70 ? 10.914 -18.188 2.895 1 97.88 70 THR A O 1
ATOM 550 N N . PRO A 1 71 ? 10.438 -17.578 4.969 1 98.56 71 PRO A N 1
ATOM 551 C CA . PRO A 1 71 ? 9.094 -17.125 4.605 1 98.56 71 PRO A CA 1
ATOM 552 C C . PRO A 1 71 ? 9.117 -15.898 3.689 1 98.56 71 PRO A C 1
ATOM 554 O O . PRO A 1 71 ? 9.883 -14.961 3.928 1 98.56 71 PRO A O 1
ATOM 557 N N . VAL A 1 72 ? 8.367 -15.984 2.652 1 98.81 72 VAL A N 1
ATOM 558 C CA . VAL A 1 72 ? 8.148 -14.875 1.722 1 98.81 72 VAL A CA 1
ATOM 559 C C . VAL A 1 72 ? 6.672 -14.797 1.354 1 98.81 72 VAL A C 1
ATOM 561 O O . VAL A 1 72 ? 5.828 -15.406 2.012 1 98.81 72 VAL A O 1
ATOM 564 N N . LEU A 1 73 ? 6.406 -13.961 0.311 1 98.94 73 LEU A N 1
ATOM 565 C CA . LEU A 1 73 ? 5.008 -13.82 -0.079 1 98.94 73 LEU A CA 1
ATOM 566 C C . LEU A 1 73 ? 4.805 -14.234 -1.531 1 98.94 73 LEU A C 1
ATOM 568 O O . LEU A 1 73 ? 5.691 -14.047 -2.365 1 98.94 73 LEU A O 1
ATOM 572 N N . ALA A 1 74 ? 3.662 -14.742 -1.744 1 98.88 74 ALA A N 1
ATOM 573 C CA . ALA A 1 74 ? 3.166 -15.016 -3.092 1 98.88 74 ALA A CA 1
ATOM 574 C C . ALA A 1 74 ? 1.968 -14.125 -3.42 1 98.88 74 ALA A C 1
ATOM 576 O O . ALA A 1 74 ? 1.09 -13.922 -2.578 1 98.88 74 ALA A O 1
ATOM 577 N N . LEU A 1 75 ? 2.041 -13.562 -4.582 1 98.31 75 LEU A N 1
ATOM 578 C CA . LEU A 1 75 ? 0.869 -12.852 -5.078 1 98.31 75 LEU A CA 1
ATOM 579 C C . LEU A 1 75 ? 0.014 -13.758 -5.957 1 98.31 75 LEU A C 1
ATOM 581 O O . LEU A 1 75 ? 0.535 -14.445 -6.836 1 98.31 75 LEU A O 1
ATOM 585 N N . GLY A 1 76 ? -1.326 -13.688 -5.801 1 91.25 76 GLY A N 1
ATOM 586 C CA . GLY A 1 76 ? -2.328 -14.406 -6.57 1 91.25 76 GLY A CA 1
ATOM 587 C C . GLY A 1 76 ? -3.479 -14.914 -5.727 1 91.25 76 GLY A C 1
ATOM 588 O O . GLY A 1 76 ? -3.266 -15.438 -4.629 1 91.25 76 GLY A O 1
ATOM 589 N N . PRO A 1 77 ? -4.605 -14.641 -6.309 1 96 77 PRO A N 1
ATOM 590 C CA . PRO A 1 77 ? -4.91 -13.984 -7.578 1 96 77 PRO A CA 1
ATOM 591 C C . PRO A 1 77 ? -5.152 -12.484 -7.418 1 96 77 PRO A C 1
ATOM 593 O O . PRO A 1 77 ? -5.215 -11.977 -6.297 1 96 77 PRO A O 1
ATOM 596 N N . ILE A 1 78 ? -5.105 -11.805 -8.508 1 97.69 78 ILE A N 1
ATOM 597 C CA . ILE A 1 78 ? -5.652 -10.453 -8.641 1 97.69 78 ILE A CA 1
ATOM 598 C C . ILE A 1 78 ? -6.707 -10.438 -9.742 1 97.69 78 ILE A C 1
ATOM 600 O O . ILE A 1 78 ? -6.512 -11.031 -10.805 1 97.69 78 ILE A O 1
ATOM 604 N N . GLY A 1 79 ? -7.832 -9.891 -9.398 1 97.25 79 GLY A N 1
ATOM 605 C CA . GLY A 1 79 ? -8.914 -9.773 -10.367 1 97.25 79 GLY A CA 1
ATOM 606 C C . GLY A 1 79 ? -9.648 -8.453 -10.281 1 97.25 79 GLY A C 1
ATOM 607 O O . GLY A 1 79 ? -9.797 -7.883 -9.195 1 97.25 79 GLY A O 1
ATOM 608 N N . VAL A 1 80 ? -10.086 -7.988 -11.43 1 97.88 80 VAL A N 1
ATOM 609 C CA . VAL A 1 80 ? -10.906 -6.789 -11.57 1 97.88 80 VAL A CA 1
ATOM 610 C C . VAL A 1 80 ? -12.109 -7.086 -12.461 1 97.88 80 VAL A C 1
ATOM 612 O O . VAL A 1 80 ? -11.977 -7.762 -13.484 1 97.88 80 VAL A O 1
ATOM 615 N N . LEU A 1 81 ? -13.281 -6.629 -12.055 1 96.94 81 LEU A N 1
ATOM 616 C CA . LEU A 1 81 ? -14.445 -6.797 -12.914 1 96.94 81 LEU A CA 1
ATOM 617 C C . LEU A 1 81 ? -14.18 -6.254 -14.312 1 96.94 81 LEU A C 1
ATOM 619 O O . LEU A 1 81 ? -13.586 -5.184 -14.461 1 96.94 81 LEU A O 1
ATOM 623 N N . PRO A 1 82 ? -14.688 -6.934 -15.359 1 95.88 82 PRO A N 1
ATOM 624 C CA . PRO A 1 82 ? -14.383 -6.543 -16.734 1 95.88 82 PRO A CA 1
ATOM 625 C C . PRO A 1 82 ? -14.766 -5.098 -17.047 1 95.88 82 PRO A C 1
ATOM 627 O O . PRO A 1 82 ? -14.016 -4.383 -17.703 1 95.88 82 PRO A O 1
ATOM 630 N N . GLY A 1 83 ? -15.836 -4.633 -16.562 1 95.44 83 GLY A N 1
ATOM 631 C CA . GLY A 1 83 ? -16.312 -3.279 -16.812 1 95.44 83 GLY A CA 1
ATOM 632 C C . GLY A 1 83 ? -15.445 -2.217 -16.156 1 95.44 83 GLY A C 1
ATOM 633 O O . GLY A 1 83 ? -15.586 -1.028 -16.453 1 95.44 83 GLY A O 1
ATOM 634 N N . HIS A 1 84 ? -14.469 -2.619 -15.32 1 96.25 84 HIS A N 1
ATOM 635 C CA . HIS A 1 84 ? -13.633 -1.687 -14.57 1 96.25 84 HIS A CA 1
ATOM 636 C C . HIS A 1 84 ? -12.156 -1.895 -14.883 1 96.25 84 HIS A C 1
ATOM 638 O O . HIS A 1 84 ? -11.289 -1.362 -14.188 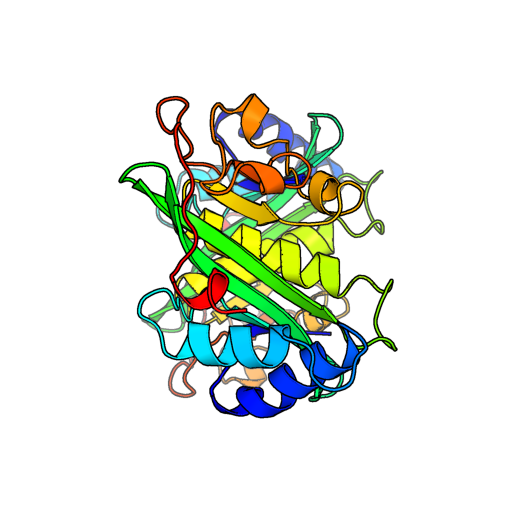1 96.25 84 HIS A O 1
ATOM 644 N N . GLN A 1 85 ? -11.891 -2.713 -15.875 1 93.69 85 GLN A N 1
ATOM 645 C CA . GLN A 1 85 ? -10.508 -2.973 -16.25 1 93.69 85 GLN A CA 1
ATOM 646 C C . GLN A 1 85 ? -9.938 -1.813 -17.062 1 93.69 85 GLN A C 1
ATOM 648 O O . GLN A 1 85 ? -10.688 -1.003 -17.609 1 93.69 85 GLN A O 1
ATOM 653 N N . ARG A 1 86 ? -8.68 -1.582 -17.062 1 92.19 86 ARG A N 1
ATOM 654 C CA . ARG A 1 86 ? -7.949 -0.558 -17.812 1 92.19 86 ARG A CA 1
ATOM 655 C C . ARG A 1 86 ? -8.297 0.837 -17.297 1 92.19 86 ARG A C 1
ATOM 657 O O . ARG A 1 86 ? -8.242 1.812 -18.047 1 92.19 86 ARG A O 1
ATOM 664 N N . GLY A 1 87 ? -8.758 0.832 -16.016 1 92.5 87 GLY A N 1
ATOM 665 C CA . GLY A 1 87 ? -9.086 2.094 -15.375 1 92.5 87 GLY A CA 1
ATOM 666 C C . GLY A 1 87 ? -8.227 2.389 -14.164 1 92.5 87 GLY A C 1
ATOM 667 O O . GLY A 1 87 ? -8.508 3.318 -13.406 1 92.5 87 GLY A O 1
ATOM 668 N N . GLY A 1 88 ? -7.242 1.541 -13.914 1 95.5 88 GLY A N 1
ATOM 669 C CA . GLY A 1 88 ? -6.301 1.808 -12.836 1 95.5 88 GLY A CA 1
ATOM 670 C C . GLY A 1 88 ? -6.605 1.024 -11.57 1 95.5 88 GLY A C 1
ATOM 671 O O . GLY A 1 88 ? -5.852 1.09 -10.602 1 95.5 88 GLY A O 1
ATOM 672 N N . VAL A 1 89 ? -7.68 0.248 -11.586 1 97.62 89 VAL A N 1
ATOM 673 C CA . VAL A 1 89 ? -8.102 -0.507 -10.406 1 97.62 89 VAL A CA 1
ATOM 674 C C . VAL A 1 89 ? -7.02 -1.521 -10.031 1 97.62 89 VAL A C 1
ATOM 676 O O . VAL A 1 89 ? -6.617 -1.606 -8.875 1 97.62 89 VAL A O 1
ATOM 679 N N . GLY A 1 90 ? -6.566 -2.232 -11.055 1 97.81 90 GLY A N 1
ATOM 680 C CA . GLY A 1 90 ? -5.512 -3.205 -10.812 1 97.81 90 GLY A CA 1
ATOM 681 C C . GLY A 1 90 ? -4.242 -2.584 -10.258 1 97.81 90 GLY A C 1
ATOM 682 O O . GLY A 1 90 ? -3.645 -3.111 -9.32 1 97.81 90 GLY A O 1
ATOM 683 N N . SER A 1 91 ? -3.857 -1.445 -10.812 1 97.69 91 SER A N 1
ATOM 684 C CA . SER A 1 91 ? -2.664 -0.742 -10.352 1 97.69 91 SER A CA 1
ATOM 685 C C . SER A 1 91 ? -2.818 -0.279 -8.906 1 97.69 91 SER A C 1
ATOM 687 O O . SER A 1 91 ? -1.883 -0.393 -8.109 1 97.69 91 SER A O 1
ATOM 689 N N . ALA A 1 92 ? -3.957 0.22 -8.531 1 98.19 92 ALA A N 1
ATOM 690 C CA . ALA A 1 92 ? -4.223 0.662 -7.164 1 98.19 92 ALA A CA 1
ATOM 691 C C . ALA A 1 92 ? -4.102 -0.498 -6.18 1 98.19 92 ALA A C 1
ATOM 693 O O . ALA A 1 92 ? -3.484 -0.36 -5.121 1 98.19 92 ALA A O 1
ATOM 694 N N . LEU A 1 93 ? -4.645 -1.62 -6.578 1 98.75 93 LEU A N 1
ATOM 695 C CA . LEU A 1 93 ? -4.566 -2.822 -5.758 1 98.75 93 LEU A CA 1
ATOM 696 C C . LEU A 1 93 ? -3.121 -3.279 -5.598 1 98.75 93 LEU A C 1
ATOM 698 O O . LEU A 1 93 ? -2.691 -3.615 -4.492 1 98.75 93 LEU A O 1
ATOM 702 N N . MET A 1 94 ? -2.375 -3.244 -6.664 1 98.62 94 MET A N 1
ATOM 703 C CA . MET A 1 94 ? -0.975 -3.656 -6.645 1 98.62 94 MET A CA 1
ATOM 704 C C . MET A 1 94 ? -0.154 -2.75 -5.73 1 98.62 94 MET A C 1
ATOM 706 O O . MET A 1 94 ? 0.608 -3.232 -4.895 1 98.62 94 MET A O 1
ATOM 710 N N . HIS A 1 95 ? -0.326 -1.452 -5.855 1 98.69 95 HIS A N 1
ATOM 711 C CA . HIS A 1 95 ? 0.42 -0.52 -5.016 1 98.69 95 HIS A CA 1
ATOM 712 C C . HIS A 1 95 ? 0.084 -0.716 -3.543 1 98.69 95 HIS A C 1
ATOM 714 O O . HIS A 1 95 ? 0.98 -0.745 -2.695 1 98.69 95 HIS A O 1
ATOM 720 N N . ALA A 1 96 ? -1.172 -0.889 -3.246 1 98.81 96 ALA A N 1
ATOM 721 C CA . ALA A 1 96 ? -1.591 -1.101 -1.863 1 98.81 96 ALA A CA 1
ATOM 722 C C . ALA A 1 96 ? -0.985 -2.383 -1.297 1 98.81 96 ALA A C 1
ATOM 724 O O . ALA A 1 96 ? -0.432 -2.381 -0.194 1 98.81 96 ALA A O 1
ATOM 725 N N . ALA A 1 97 ? -1.058 -3.447 -2.055 1 98.88 97 ALA A N 1
ATOM 726 C CA . ALA A 1 97 ? -0.581 -4.746 -1.586 1 98.88 97 ALA A CA 1
ATOM 727 C C . ALA A 1 97 ? 0.935 -4.742 -1.41 1 98.88 97 ALA A C 1
ATOM 729 O O . ALA A 1 97 ? 1.452 -5.266 -0.421 1 98.88 97 ALA A O 1
ATOM 730 N N . LEU A 1 98 ? 1.656 -4.141 -2.367 1 98.88 98 LEU A N 1
ATOM 731 C CA . LEU A 1 98 ? 3.113 -4.109 -2.297 1 98.88 98 LEU A CA 1
ATOM 732 C C . LEU A 1 98 ? 3.584 -3.172 -1.188 1 98.88 98 LEU A C 1
ATOM 734 O O . LEU A 1 98 ? 4.555 -3.471 -0.488 1 98.88 98 LEU A O 1
ATOM 738 N N . GLY A 1 99 ? 2.891 -2.025 -1.032 1 98.81 99 GLY A N 1
ATOM 739 C CA . GLY A 1 99 ? 3.18 -1.165 0.104 1 98.81 99 GLY A CA 1
ATOM 740 C C . GLY A 1 99 ? 2.961 -1.848 1.44 1 98.81 99 GLY A C 1
ATOM 741 O O . GLY A 1 99 ? 3.777 -1.71 2.355 1 98.81 99 GLY A O 1
ATOM 742 N N . ALA A 1 100 ? 1.913 -2.578 1.525 1 98.88 100 ALA A N 1
ATOM 743 C CA . ALA A 1 100 ? 1.579 -3.33 2.732 1 98.88 100 ALA A CA 1
ATOM 744 C C . ALA A 1 100 ? 2.656 -4.363 3.049 1 98.88 100 ALA A C 1
ATOM 746 O O . ALA A 1 100 ? 3.139 -4.441 4.18 1 98.88 100 ALA A O 1
ATOM 747 N N . ALA A 1 101 ? 3.035 -5.129 2.078 1 98.88 101 ALA A N 1
ATOM 748 C CA . ALA A 1 101 ? 4.055 -6.156 2.254 1 98.88 101 ALA A CA 1
ATOM 749 C C . ALA A 1 101 ? 5.379 -5.547 2.709 1 98.88 101 ALA A C 1
ATOM 751 O O . ALA A 1 101 ? 6.023 -6.059 3.625 1 98.88 101 ALA A O 1
ATOM 752 N N . ASP A 1 102 ? 5.734 -4.449 2.072 1 98.75 102 ASP A N 1
ATOM 753 C CA . ASP A 1 102 ? 7.004 -3.797 2.387 1 98.75 102 ASP A CA 1
ATOM 754 C C . ASP A 1 102 ? 6.992 -3.236 3.807 1 98.75 102 ASP A C 1
ATOM 756 O O . ASP A 1 102 ? 7.984 -3.348 4.531 1 98.75 102 ASP A O 1
ATOM 760 N N . SER A 1 103 ? 5.871 -2.693 4.199 1 98.62 103 SER A N 1
ATOM 761 C CA . SER A 1 103 ? 5.754 -2.096 5.527 1 98.62 103 SER A CA 1
ATOM 762 C C . SER A 1 103 ? 5.824 -3.158 6.617 1 98.62 103 SER A C 1
ATOM 764 O O . SER A 1 103 ? 6.121 -2.848 7.773 1 98.62 103 SER A O 1
ATOM 766 N N . ARG A 1 104 ? 5.633 -4.383 6.266 1 98.31 104 ARG A N 1
ATOM 767 C CA . ARG A 1 104 ? 5.695 -5.496 7.207 1 98.31 104 ARG A CA 1
ATOM 768 C C . ARG A 1 104 ? 7.055 -6.184 7.148 1 98.31 104 ARG A C 1
ATOM 770 O O . ARG A 1 104 ? 7.223 -7.289 7.672 1 98.31 104 ARG A O 1
ATOM 777 N N . ASP A 1 105 ? 7.953 -5.598 6.477 1 98.5 105 ASP A N 1
ATOM 778 C CA . ASP A 1 105 ? 9.344 -6.027 6.391 1 98.5 105 ASP A CA 1
ATOM 779 C C . ASP A 1 105 ? 9.461 -7.383 5.695 1 98.5 105 ASP A C 1
ATOM 781 O O . ASP A 1 105 ? 10.336 -8.188 6.031 1 98.5 105 ASP A O 1
ATOM 785 N N . GLU A 1 106 ? 8.484 -7.742 4.836 1 98.69 106 GLU A N 1
ATOM 786 C CA . GLU A 1 106 ? 8.641 -8.914 3.973 1 98.69 106 GLU A CA 1
ATOM 787 C C . GLU A 1 106 ? 9.758 -8.703 2.955 1 98.69 106 GLU A C 1
ATOM 789 O O . GLU A 1 106 ? 9.93 -7.598 2.434 1 98.69 106 GLU A O 1
ATOM 794 N N . PRO A 1 107 ? 10.43 -9.75 2.633 1 98.69 107 PRO A N 1
ATOM 795 C CA . PRO A 1 107 ? 11.617 -9.531 1.808 1 98.69 107 PRO A CA 1
ATOM 796 C C . PRO A 1 107 ? 11.297 -9.484 0.315 1 98.69 107 PRO A C 1
ATOM 798 O O . PRO A 1 107 ? 12.047 -8.883 -0.461 1 98.69 107 PRO A O 1
ATOM 801 N N . LEU A 1 108 ? 10.234 -10.188 -0.07 1 98.81 108 LEU A N 1
ATOM 802 C CA . LEU A 1 108 ? 9.906 -10.211 -1.491 1 98.81 108 LEU A CA 1
ATOM 803 C C . LEU A 1 108 ? 8.492 -10.734 -1.709 1 98.81 108 LEU A C 1
ATOM 805 O O . LEU A 1 108 ? 7.891 -11.312 -0.801 1 98.81 108 LEU A O 1
ATOM 809 N N . VAL A 1 109 ? 7.988 -10.484 -2.867 1 98.94 109 VAL A N 1
ATOM 810 C CA . VAL A 1 109 ? 6.75 -11.047 -3.396 1 98.94 109 VAL A CA 1
ATOM 811 C C . VAL A 1 109 ? 7.027 -11.742 -4.727 1 98.94 109 VAL A C 1
ATOM 813 O O . VAL A 1 109 ? 7.684 -11.18 -5.605 1 98.94 109 VAL A O 1
ATOM 816 N N . ALA A 1 110 ? 6.559 -12.945 -4.848 1 98.88 110 ALA A N 1
ATOM 817 C CA . ALA A 1 110 ? 6.719 -13.688 -6.098 1 98.88 110 ALA A CA 1
ATOM 818 C C . ALA A 1 110 ? 5.363 -14.016 -6.719 1 98.88 110 ALA A C 1
ATOM 820 O O . ALA A 1 110 ? 4.336 -13.992 -6.035 1 98.88 110 ALA A O 1
ATOM 821 N N . LEU A 1 111 ? 5.41 -14.211 -8.008 1 98.5 111 LEU A N 1
ATOM 822 C CA . LEU A 1 111 ? 4.168 -14.562 -8.688 1 98.5 111 LEU A CA 1
ATOM 823 C C . LEU A 1 111 ? 4.445 -15.266 -10.008 1 98.5 111 LEU A C 1
ATOM 825 O O . LEU A 1 111 ? 5.582 -15.273 -10.484 1 98.5 111 LEU A O 1
ATOM 829 N N . LEU A 1 112 ? 3.367 -15.938 -10.531 1 96.62 112 LEU A N 1
ATOM 830 C CA . LEU A 1 112 ? 3.26 -16.359 -11.93 1 96.62 112 LEU A CA 1
ATOM 831 C C . LEU A 1 112 ? 2.283 -15.477 -12.688 1 96.62 112 LEU A C 1
ATOM 833 O O . LEU A 1 112 ? 1.119 -15.352 -12.305 1 96.62 112 LEU A O 1
ATOM 837 N N . GLY A 1 113 ? 2.746 -14.852 -13.703 1 93.88 113 GLY A N 1
ATOM 838 C CA . GLY A 1 113 ? 1.818 -13.961 -14.375 1 93.88 113 GLY A CA 1
ATOM 839 C C . GLY A 1 113 ? 2.381 -13.375 -15.664 1 93.88 113 GLY A C 1
ATOM 840 O O . GLY A 1 113 ? 3.449 -13.781 -16.125 1 93.88 113 GLY A O 1
ATOM 841 N N . HIS A 1 114 ? 1.65 -12.508 -16.25 1 91.19 114 HIS A N 1
ATOM 842 C CA . HIS A 1 114 ? 1.948 -11.938 -17.562 1 91.19 114 HIS A CA 1
ATOM 843 C C . HIS A 1 114 ? 3.209 -11.078 -17.5 1 91.19 114 HIS A C 1
ATOM 845 O O . HIS A 1 114 ? 3.318 -10.172 -16.672 1 91.19 114 HIS A O 1
ATOM 851 N N . LEU A 1 115 ? 4.031 -11.172 -18.531 1 94.5 115 LEU A N 1
ATOM 852 C CA . LEU A 1 115 ? 5.348 -10.531 -18.562 1 94.5 115 LEU A CA 1
ATOM 853 C C . LEU A 1 115 ? 5.234 -9.07 -18.969 1 94.5 115 LEU A C 1
ATOM 855 O O . LEU A 1 115 ? 6.184 -8.305 -18.812 1 94.5 115 LEU A O 1
ATOM 859 N N . GLU A 1 116 ? 4.098 -8.688 -19.375 1 93.44 116 GLU A N 1
ATOM 860 C CA . GLU A 1 116 ? 3.936 -7.316 -19.859 1 93.44 116 GLU A CA 1
ATOM 861 C C . GLU A 1 116 ? 3.301 -6.426 -18.797 1 93.44 116 GLU A C 1
ATOM 863 O O . GLU A 1 116 ? 3.254 -5.203 -18.953 1 93.44 116 GLU A O 1
ATOM 868 N N . TYR A 1 117 ? 2.877 -7.055 -17.766 1 94.88 117 TYR A N 1
ATOM 869 C CA . TYR A 1 117 ? 2.107 -6.285 -16.797 1 94.88 117 TYR A CA 1
ATOM 870 C C . TYR A 1 117 ? 2.91 -6.062 -15.523 1 94.88 117 TYR A C 1
ATOM 872 O O . TYR A 1 117 ? 3.08 -4.922 -15.078 1 94.88 117 TYR A O 1
ATOM 880 N N . TYR A 1 118 ? 3.504 -7.062 -14.984 1 97.19 118 TYR A N 1
ATOM 881 C CA . TYR A 1 118 ? 4.008 -7.047 -13.609 1 97.19 118 TYR A CA 1
ATOM 882 C C . TYR A 1 118 ? 5.348 -6.324 -13.531 1 97.19 118 TYR A C 1
ATOM 884 O O . TYR A 1 118 ? 5.684 -5.742 -12.5 1 97.19 118 TYR A O 1
ATOM 892 N N . PRO A 1 119 ? 6.148 -6.285 -14.641 1 96.56 119 PRO A N 1
ATOM 893 C CA . PRO A 1 119 ? 7.395 -5.516 -14.586 1 96.56 119 PRO A CA 1
ATOM 894 C C . PRO A 1 119 ? 7.16 -4.035 -14.281 1 96.56 119 PRO A C 1
ATOM 896 O O . PRO A 1 119 ? 8.023 -3.375 -13.703 1 96.56 119 PRO A O 1
ATOM 899 N N . ARG A 1 120 ? 5.98 -3.502 -14.523 1 94.12 120 ARG A N 1
ATOM 900 C CA . ARG A 1 120 ? 5.633 -2.117 -14.219 1 94.12 120 ARG A CA 1
ATOM 901 C C . ARG A 1 120 ? 5.688 -1.856 -12.711 1 94.12 120 ARG A C 1
ATOM 903 O O . ARG A 1 120 ? 5.844 -0.712 -12.281 1 94.12 120 ARG A O 1
ATOM 910 N N . PHE A 1 121 ? 5.59 -2.908 -11.945 1 97.12 121 PHE A N 1
ATOM 911 C CA . PHE A 1 121 ? 5.586 -2.793 -10.492 1 97.12 121 PHE A CA 1
ATOM 912 C C . PHE A 1 121 ? 6.91 -3.26 -9.906 1 97.12 121 PHE A C 1
ATOM 914 O O . PHE A 1 121 ? 7.012 -3.512 -8.703 1 97.12 121 PHE A O 1
ATOM 921 N N . GLY A 1 122 ? 7.922 -3.502 -10.766 1 97 122 GLY A N 1
ATOM 922 C CA . GLY A 1 122 ? 9.258 -3.818 -10.289 1 97 122 GLY A CA 1
ATOM 923 C C . GLY A 1 122 ? 9.547 -5.305 -10.266 1 97 122 GLY A C 1
ATOM 924 O O . GLY A 1 122 ? 10.57 -5.738 -9.719 1 97 122 GLY A O 1
ATOM 925 N N . PHE A 1 123 ? 8.656 -6.062 -10.859 1 98.44 123 PHE A N 1
ATOM 926 C CA . PHE A 1 123 ? 8.914 -7.496 -10.914 1 98.44 123 PHE A CA 1
ATOM 927 C C . PHE A 1 123 ? 9.938 -7.824 -12 1 98.44 123 PHE A C 1
ATOM 929 O O . PHE A 1 123 ? 9.906 -7.238 -13.078 1 98.44 123 PHE A O 1
ATOM 936 N N . VAL A 1 124 ? 10.781 -8.742 -11.641 1 98 124 VAL A N 1
ATOM 937 C CA . VAL A 1 124 ? 11.805 -9.227 -12.562 1 98 124 VAL A CA 1
ATOM 938 C C . VAL A 1 124 ? 11.797 -10.758 -12.578 1 98 124 VAL A C 1
ATOM 940 O O . VAL A 1 124 ? 11.195 -11.391 -11.711 1 98 124 VAL A O 1
ATOM 943 N N . ALA A 1 125 ? 12.461 -11.289 -13.531 1 98.19 125 ALA A N 1
ATOM 944 C CA . ALA A 1 125 ? 12.57 -12.742 -13.594 1 98.19 125 ALA A CA 1
ATOM 945 C C . ALA A 1 125 ? 13.227 -13.289 -12.328 1 98.19 125 ALA A C 1
ATOM 947 O O . ALA A 1 125 ? 14.273 -12.805 -11.891 1 98.19 125 ALA A O 1
ATOM 948 N N . GLY A 1 126 ? 12.594 -14.367 -11.719 1 98.06 126 GLY A N 1
ATOM 949 C CA . GLY A 1 126 ? 13.156 -14.969 -10.523 1 98.06 126 GLY A CA 1
ATOM 950 C C . GLY A 1 126 ? 14.57 -15.469 -10.727 1 98.06 126 GLY A C 1
ATOM 951 O O . GLY A 1 126 ? 15.406 -15.367 -9.82 1 98.06 126 GLY A O 1
ATOM 952 N N . SER A 1 127 ? 14.82 -15.891 -11.914 1 97.25 127 SER A N 1
ATOM 953 C CA . SER A 1 127 ? 16.141 -16.438 -12.234 1 97.25 127 SER A CA 1
ATOM 954 C C . SER A 1 127 ? 17.234 -15.391 -12.086 1 97.25 127 SER A C 1
ATOM 956 O O . SER A 1 127 ? 18.359 -15.719 -11.719 1 97.25 127 SER A O 1
ATOM 958 N N . SER A 1 128 ? 16.938 -14.164 -12.32 1 97.12 128 SER A N 1
ATOM 959 C CA . SER A 1 128 ? 17.922 -13.086 -12.195 1 97.12 128 SER A CA 1
ATOM 960 C C . SER A 1 128 ? 18.328 -12.859 -10.742 1 97.12 128 SER A C 1
ATOM 962 O O . SER A 1 128 ? 19.328 -12.211 -10.469 1 97.12 128 SER A O 1
ATOM 964 N N . LEU A 1 129 ? 17.547 -13.422 -9.812 1 97.5 129 LEU A N 1
ATOM 965 C CA . LEU A 1 129 ? 17.828 -13.273 -8.391 1 97.5 129 LEU A CA 1
ATOM 966 C C . LEU A 1 129 ? 18.234 -14.609 -7.773 1 97.5 129 LEU A C 1
ATOM 968 O O . LEU A 1 129 ? 18.328 -14.727 -6.551 1 97.5 129 LEU A O 1
ATOM 972 N N . GLY A 1 130 ? 18.359 -15.57 -8.617 1 97.62 130 GLY A N 1
ATOM 973 C CA . GLY A 1 130 ? 18.703 -16.891 -8.133 1 97.62 130 GLY A CA 1
ATOM 974 C C . GLY A 1 130 ? 17.547 -17.609 -7.453 1 97.62 130 GLY A C 1
ATOM 975 O O . GLY A 1 130 ? 17.766 -18.453 -6.582 1 97.62 130 GLY A O 1
ATOM 976 N N . ILE A 1 131 ? 16.328 -17.25 -7.738 1 98.44 131 ILE A N 1
ATOM 977 C CA . ILE A 1 131 ? 15.133 -17.875 -7.188 1 98.44 131 ILE A CA 1
ATOM 978 C C . ILE A 1 131 ? 14.359 -18.578 -8.297 1 98.44 131 ILE A C 1
ATOM 980 O O . ILE A 1 131 ? 14.07 -17.984 -9.336 1 98.44 131 ILE A O 1
ATOM 984 N N . GLU A 1 132 ? 14.109 -19.828 -8.102 1 98.38 132 GLU A N 1
ATOM 985 C CA . GLU A 1 132 ? 13.391 -20.625 -9.086 1 98.38 132 GLU A CA 1
ATOM 986 C C . GLU A 1 132 ? 12.148 -21.281 -8.469 1 98.38 132 GLU A C 1
ATOM 988 O O . GLU A 1 132 ? 12.172 -21.688 -7.312 1 98.38 132 GLU A O 1
ATOM 993 N N . PRO A 1 133 ? 11.102 -21.359 -9.273 1 98.44 133 PRO A N 1
ATOM 994 C CA . PRO A 1 133 ? 9.938 -22.078 -8.742 1 98.44 133 PRO A CA 1
ATOM 995 C C . PRO A 1 133 ? 10.164 -23.578 -8.625 1 98.44 133 PRO A C 1
ATOM 997 O O . PRO A 1 133 ? 11.031 -24.141 -9.312 1 98.44 133 PRO A O 1
ATOM 1000 N N . ASP A 1 134 ? 9.398 -24.172 -7.809 1 97.81 134 ASP A N 1
ATOM 1001 C CA . ASP A 1 134 ? 9.555 -25.609 -7.586 1 97.81 134 ASP A CA 1
ATOM 1002 C C . ASP A 1 134 ? 9.023 -26.406 -8.773 1 97.81 134 ASP A C 1
ATOM 1004 O O . ASP A 1 134 ? 9.328 -27.594 -8.914 1 97.81 134 ASP A O 1
ATOM 1008 N N . GLU A 1 135 ? 8.242 -25.828 -9.594 1 96.94 135 GLU A N 1
ATOM 1009 C CA . GLU A 1 135 ? 7.812 -26.391 -10.875 1 96.94 135 GLU A CA 1
ATOM 1010 C C . GLU A 1 135 ? 8.57 -25.75 -12.039 1 96.94 135 GLU A C 1
ATOM 1012 O O . GLU A 1 135 ? 8.258 -24.625 -12.453 1 96.94 135 GLU A O 1
ATOM 1017 N N . PRO A 1 136 ? 9.43 -26.5 -12.594 1 95.44 136 PRO A N 1
ATOM 1018 C CA . PRO A 1 136 ? 10.297 -25.922 -13.625 1 95.44 136 PRO A CA 1
ATOM 1019 C C . PRO A 1 136 ? 9.516 -25.328 -14.797 1 95.44 136 PRO A C 1
ATOM 1021 O O . PRO A 1 136 ? 9.969 -24.359 -15.414 1 95.44 136 PRO A O 1
ATOM 1024 N N . SER A 1 137 ? 8.398 -25.812 -15.07 1 95.94 137 SER A N 1
ATOM 1025 C CA . SER A 1 137 ? 7.598 -25.344 -16.188 1 95.94 137 SER A CA 1
ATOM 1026 C C . SER A 1 137 ? 7.074 -23.938 -15.945 1 95.94 137 SER A C 1
ATOM 1028 O O . SER A 1 137 ? 6.609 -23.266 -16.875 1 95.94 137 SER A O 1
ATOM 1030 N N . TRP A 1 138 ? 7.16 -23.484 -14.703 1 96.25 138 TRP A N 1
ATOM 1031 C CA . TRP A 1 138 ? 6.66 -22.172 -14.336 1 96.25 138 TRP A CA 1
ATOM 1032 C C . TRP A 1 138 ? 7.727 -21.109 -14.547 1 96.25 138 TRP A C 1
ATOM 1034 O O . TRP A 1 138 ? 7.445 -19.906 -14.461 1 96.25 138 TRP A O 1
ATOM 1044 N N . SER A 1 139 ? 8.922 -21.469 -14.859 1 96.5 139 SER A N 1
ATOM 1045 C CA . SER A 1 139 ? 10.078 -20.578 -14.828 1 96.5 139 SER A CA 1
ATOM 1046 C C . SER A 1 139 ? 9.914 -19.406 -15.781 1 96.5 139 SER A C 1
ATOM 1048 O O . SER A 1 139 ? 10.289 -18.281 -15.461 1 96.5 139 SER A O 1
ATOM 1050 N N . SER A 1 140 ? 9.297 -19.625 -16.891 1 95.75 140 SER A N 1
ATOM 1051 C CA . SER A 1 140 ? 9.219 -18.609 -17.938 1 95.75 140 SER A CA 1
ATOM 1052 C C . SER A 1 140 ? 8.328 -17.438 -17.516 1 95.75 140 SER A C 1
ATOM 1054 O O . SER A 1 140 ? 8.461 -16.328 -18.031 1 95.75 140 SER A O 1
ATOM 1056 N N . HIS A 1 141 ? 7.398 -17.656 -16.531 1 97 141 HIS A N 1
ATOM 1057 C CA . HIS A 1 141 ? 6.449 -16.625 -16.141 1 97 141 HIS A CA 1
ATOM 1058 C C . HIS A 1 141 ? 6.57 -16.312 -14.656 1 97 141 HIS A C 1
ATOM 1060 O O . HIS A 1 141 ? 5.715 -15.617 -14.094 1 97 141 HIS A O 1
ATOM 1066 N N . PHE A 1 142 ? 7.648 -16.922 -14.086 1 98.5 142 PHE A N 1
ATOM 1067 C CA . PHE A 1 142 ? 7.895 -16.703 -12.664 1 98.5 142 PHE A CA 1
ATOM 1068 C C . PHE A 1 142 ? 8.641 -15.391 -12.445 1 98.5 142 PHE A C 1
ATOM 1070 O O . PHE A 1 142 ? 9.703 -15.164 -13.031 1 98.5 142 PHE A O 1
ATOM 1077 N N . GLN A 1 143 ? 8.047 -14.477 -11.625 1 98.81 143 GLN A N 1
ATOM 1078 C CA . GLN A 1 143 ? 8.586 -13.148 -11.391 1 98.81 143 GLN A CA 1
ATOM 1079 C C . GLN A 1 143 ? 8.664 -12.836 -9.898 1 98.81 143 GLN A C 1
ATOM 1081 O O . GLN A 1 143 ? 7.883 -13.375 -9.109 1 98.81 143 GLN A O 1
ATOM 1086 N N . VAL A 1 144 ? 9.641 -11.992 -9.539 1 98.75 144 VAL A N 1
ATOM 1087 C CA . VAL A 1 144 ? 9.891 -11.648 -8.141 1 98.75 144 VAL A CA 1
ATOM 1088 C C . VAL A 1 144 ? 10.07 -10.141 -8.008 1 98.75 144 VAL A C 1
ATOM 1090 O O . VAL A 1 144 ? 10.75 -9.516 -8.828 1 98.75 144 VAL A O 1
ATOM 1093 N N . ARG A 1 145 ? 9.445 -9.578 -7.07 1 98.69 145 ARG A N 1
ATOM 1094 C CA . ARG A 1 145 ? 9.664 -8.195 -6.641 1 98.69 145 ARG A CA 1
ATOM 1095 C C . ARG A 1 145 ? 10.406 -8.156 -5.309 1 98.69 145 ARG A C 1
ATOM 1097 O O . ARG A 1 145 ? 9.867 -8.562 -4.277 1 98.69 145 ARG A O 1
ATOM 1104 N N . ARG A 1 146 ? 11.672 -7.676 -5.328 1 98.19 146 ARG A N 1
ATOM 1105 C CA . ARG A 1 146 ? 12.43 -7.453 -4.098 1 98.19 146 ARG A CA 1
ATOM 1106 C C . ARG A 1 146 ? 11.859 -6.277 -3.312 1 98.19 146 ARG A C 1
ATOM 1108 O O . ARG A 1 146 ? 11.492 -5.254 -3.895 1 98.19 146 ARG A O 1
ATOM 1115 N N . LEU A 1 147 ? 11.812 -6.457 -2.062 1 98.25 147 LEU A N 1
ATOM 1116 C CA . LEU A 1 147 ? 11.398 -5.367 -1.183 1 98.25 147 LEU A CA 1
ATOM 1117 C C . LEU A 1 147 ? 12.562 -4.895 -0.316 1 98.25 147 LEU A C 1
ATOM 1119 O O . LEU A 1 147 ? 13.703 -5.289 -0.542 1 98.25 147 LEU A O 1
ATOM 1123 N N . THR A 1 148 ? 12.297 -4.047 0.633 1 97.31 148 THR A N 1
ATOM 1124 C CA . THR A 1 148 ? 13.32 -3.273 1.32 1 97.31 148 THR A CA 1
ATOM 1125 C C . THR A 1 148 ? 14.258 -4.191 2.1 1 97.31 148 THR A C 1
ATOM 1127 O O . THR A 1 148 ? 15.469 -3.941 2.17 1 97.31 148 THR A O 1
ATOM 1130 N N . THR A 1 149 ? 13.734 -5.273 2.66 1 97.44 149 THR A N 1
ATOM 1131 C CA . THR A 1 149 ? 14.547 -6.09 3.555 1 97.44 149 THR A CA 1
ATOM 1132 C C . THR A 1 149 ? 15.18 -7.258 2.803 1 97.44 149 THR A C 1
ATOM 1134 O O . THR A 1 149 ? 15.773 -8.148 3.412 1 97.44 149 THR A O 1
ATOM 1137 N N . TRP A 1 150 ? 15.016 -7.266 1.499 1 96.31 150 TRP A N 1
ATOM 1138 C CA . TRP A 1 150 ? 15.633 -8.312 0.695 1 96.31 150 TRP A CA 1
ATOM 1139 C C . TRP A 1 150 ? 17.156 -8.297 0.847 1 96.31 150 TRP A C 1
ATOM 1141 O O . TRP A 1 150 ? 17.766 -7.227 0.917 1 96.31 150 TRP A O 1
ATOM 1151 N N . ASP A 1 151 ? 17.672 -9.469 0.917 1 94.31 151 ASP A N 1
ATOM 1152 C CA . ASP A 1 151 ? 19.125 -9.656 0.911 1 94.31 151 ASP A CA 1
ATOM 1153 C C . ASP A 1 151 ? 19.531 -10.742 -0.081 1 94.31 151 ASP A C 1
ATOM 1155 O O . ASP A 1 151 ? 18.828 -11.742 -0.235 1 94.31 151 ASP A O 1
ATOM 1159 N N . SER A 1 152 ? 20.688 -10.547 -0.71 1 92.44 152 SER A N 1
ATOM 1160 C CA . SER A 1 152 ? 21.141 -11.406 -1.797 1 92.44 152 SER A CA 1
ATOM 1161 C C . SER A 1 152 ? 21.375 -12.836 -1.312 1 92.44 152 SER A C 1
ATOM 1163 O O . SER A 1 152 ? 21.5 -13.758 -2.121 1 92.44 152 SER A O 1
ATOM 1165 N N . ALA A 1 153 ? 21.391 -12.992 -0.044 1 95.44 153 ALA A N 1
ATOM 1166 C CA . ALA A 1 153 ? 21.547 -14.336 0.494 1 95.44 153 ALA A CA 1
ATOM 1167 C C . ALA A 1 153 ? 20.25 -15.133 0.337 1 95.44 153 ALA A C 1
ATOM 1169 O O . ALA A 1 153 ? 20.25 -16.359 0.435 1 95.44 153 ALA A O 1
ATOM 1170 N N . LEU A 1 154 ? 19.203 -14.414 0.151 1 96.5 154 LEU A N 1
ATOM 1171 C CA . LEU A 1 154 ? 17.922 -15.086 -0.04 1 96.5 154 LEU A CA 1
ATOM 1172 C C . LEU A 1 154 ? 17.781 -15.602 -1.468 1 96.5 154 LEU A C 1
ATOM 1174 O O . LEU A 1 154 ? 17.453 -14.844 -2.379 1 96.5 154 LEU A O 1
ATOM 1178 N N . SER A 1 155 ? 18.125 -16.781 -1.687 1 95.69 155 SER A N 1
ATOM 1179 C CA . SER A 1 155 ? 18.047 -17.453 -2.979 1 95.69 155 SER A CA 1
ATOM 1180 C C . SER A 1 155 ? 17.641 -18.922 -2.818 1 95.69 155 SER A C 1
ATOM 1182 O O . SER A 1 155 ? 17.578 -19.438 -1.699 1 95.69 155 SER A O 1
ATOM 1184 N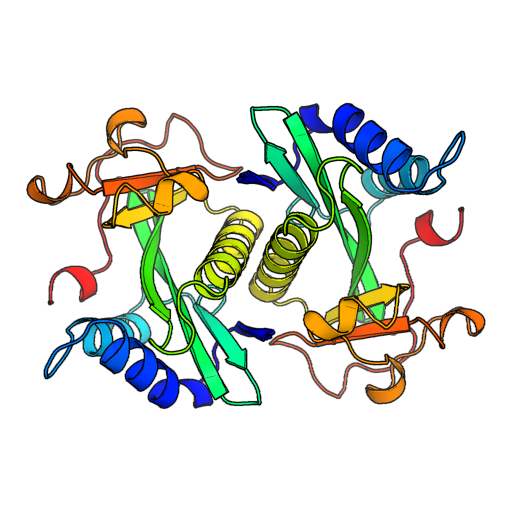 N . GLY A 1 156 ? 17.203 -19.5 -3.959 1 97.62 156 GLY A N 1
ATOM 1185 C CA . GLY A 1 156 ? 16.828 -20.891 -3.912 1 97.62 156 GLY A CA 1
ATOM 1186 C C . GLY A 1 156 ? 15.43 -21.156 -4.457 1 97.62 156 GLY A C 1
ATOM 1187 O O . GLY A 1 156 ? 14.953 -20.406 -5.32 1 97.62 156 GLY A O 1
ATOM 1188 N N . MET A 1 157 ? 14.82 -22.234 -4.012 1 98.5 157 MET A N 1
ATOM 1189 C CA . MET A 1 157 ? 13.555 -22.703 -4.566 1 98.5 157 MET A CA 1
ATOM 1190 C C . MET A 1 157 ? 12.375 -22.016 -3.896 1 98.5 157 MET A C 1
ATOM 1192 O O . MET A 1 157 ? 12.305 -21.953 -2.668 1 98.5 157 MET A O 1
ATOM 1196 N N . PHE A 1 158 ? 11.625 -21.562 -4.734 1 98.75 158 PHE A N 1
ATOM 1197 C CA . PHE A 1 158 ? 10.367 -20.969 -4.289 1 98.75 158 PHE A CA 1
ATOM 1198 C C . PHE A 1 158 ? 9.258 -22 -4.273 1 98.75 158 PHE A C 1
ATOM 1200 O O . PHE A 1 158 ? 9.109 -22.781 -5.223 1 98.75 158 PHE A O 1
ATOM 1207 N N . ARG A 1 159 ? 8.438 -21.953 -3.191 1 98.62 159 ARG A N 1
ATOM 1208 C CA . ARG A 1 159 ? 7.301 -22.859 -3.062 1 98.62 159 ARG A CA 1
ATOM 1209 C C . ARG A 1 159 ? 6.047 -22.094 -2.639 1 98.62 159 ARG A C 1
ATOM 1211 O O . ARG A 1 159 ? 6.062 -21.375 -1.641 1 98.62 159 ARG A O 1
ATOM 1218 N N . TYR A 1 160 ? 4.996 -22.297 -3.451 1 98.25 160 TYR A N 1
ATOM 1219 C CA . TYR A 1 160 ? 3.684 -21.766 -3.088 1 98.25 160 TYR A CA 1
ATOM 1220 C C . TYR A 1 160 ? 3.1 -22.547 -1.906 1 98.25 160 TYR A C 1
ATOM 1222 O O . TYR A 1 160 ? 3.584 -23.625 -1.56 1 98.25 160 TYR A O 1
ATOM 1230 N N . ALA A 1 161 ? 2.08 -21.922 -1.335 1 97.88 161 ALA A N 1
ATOM 1231 C CA . ALA A 1 161 ? 1.256 -22.672 -0.39 1 97.88 161 ALA A CA 1
ATOM 1232 C C . ALA A 1 161 ? 0.52 -23.812 -1.088 1 97.88 161 ALA A C 1
ATOM 1234 O O . ALA A 1 161 ? 0.31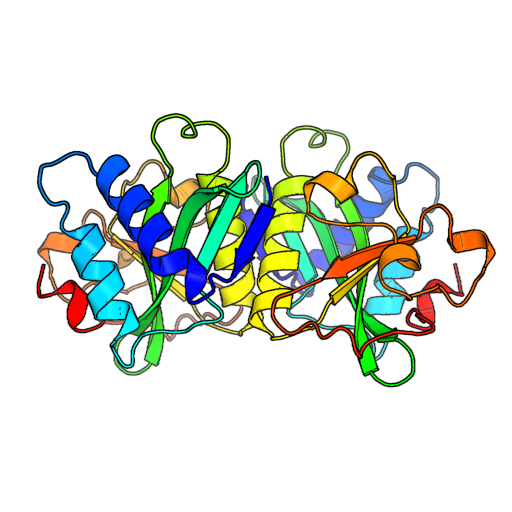1 -23.766 -2.303 1 97.88 161 ALA A O 1
ATOM 1235 N N . ALA A 1 162 ? 0.009 -24.719 -0.353 1 96.81 162 ALA A N 1
ATOM 1236 C CA . ALA A 1 162 ? -0.556 -25.984 -0.821 1 96.81 162 ALA A CA 1
ATOM 1237 C C . ALA A 1 162 ? -1.716 -25.75 -1.782 1 96.81 162 ALA A C 1
ATOM 1239 O O . ALA A 1 162 ? -1.837 -26.422 -2.803 1 96.81 162 ALA A O 1
ATOM 1240 N N . PRO A 1 163 ? -2.541 -24.734 -1.58 1 97 163 PRO A N 1
ATOM 1241 C CA . PRO A 1 163 ? -3.711 -24.562 -2.445 1 97 163 PRO A CA 1
ATOM 1242 C C . PRO A 1 163 ? -3.332 -24.266 -3.895 1 97 163 PRO A C 1
ATOM 1244 O O . PRO A 1 163 ? -4.117 -24.516 -4.809 1 97 163 PRO A O 1
ATOM 1247 N N . PHE A 1 164 ? -2.174 -23.766 -4.129 1 96.31 164 PHE A N 1
ATOM 1248 C CA . PHE A 1 164 ? -1.757 -23.422 -5.48 1 96.31 164 PHE A CA 1
ATOM 1249 C C . PHE A 1 164 ? -1.453 -24.672 -6.297 1 96.31 164 PHE A C 1
ATOM 1251 O O . PHE A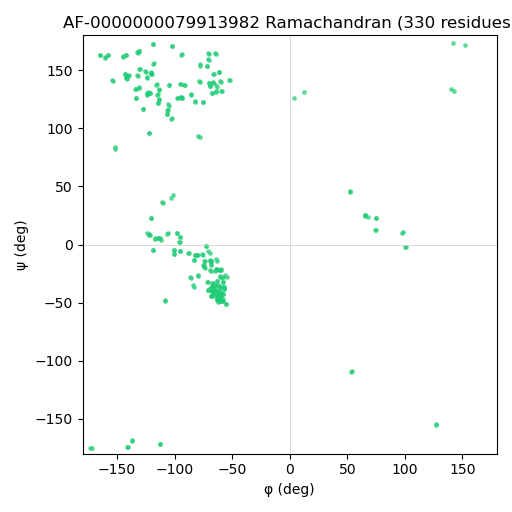 1 164 ? -1.337 -24.594 -7.523 1 96.31 164 PHE A O 1
ATOM 1258 N N . TYR A 1 165 ? -1.328 -25.766 -5.668 1 94.88 165 TYR A N 1
ATOM 1259 C CA . TYR A 1 165 ? -0.972 -27.016 -6.348 1 94.88 165 TYR A CA 1
ATOM 1260 C C . TYR A 1 165 ? -2.203 -27.875 -6.57 1 94.88 165 TYR A C 1
ATOM 1262 O O . TYR A 1 165 ? -2.119 -28.938 -7.215 1 94.88 165 TYR A O 1
ATOM 1270 N N . GLN A 1 166 ? -3.328 -27.484 -6.078 1 85 166 GLN A N 1
ATOM 1271 C CA . GLN A 1 166 ? -4.566 -28.25 -6.168 1 85 166 GLN A CA 1
ATOM 1272 C C . GLN A 1 166 ? -5.566 -27.562 -7.102 1 85 166 GLN A C 1
ATOM 1274 O O . GLN A 1 166 ? -6.762 -27.5 -6.805 1 85 166 GLN A O 1
ATOM 1279 N N . LEU A 1 167 ? -5.062 -26.969 -8.141 1 77.62 167 LEU A N 1
ATOM 1280 C CA . LEU A 1 167 ? -5.938 -26.188 -9 1 77.62 167 LEU A CA 1
ATOM 1281 C C . LEU A 1 167 ? -6.66 -27.094 -10 1 77.62 167 LEU A C 1
ATOM 1283 O O . LEU A 1 167 ? -6.152 -28.156 -10.359 1 77.62 167 LEU A O 1
ATOM 1287 N N . MET B 1 1 ? 7.406 3.309 -13.484 1 91.44 1 MET B N 1
ATOM 1288 C CA . MET B 1 1 ? 7.414 3.963 -12.18 1 91.44 1 MET B CA 1
ATOM 1289 C C . MET B 1 1 ? 7.32 2.936 -11.055 1 91.44 1 MET B C 1
ATOM 1291 O O . MET B 1 1 ? 6.508 2.012 -11.125 1 91.44 1 MET B O 1
ATOM 1295 N N . LEU B 1 2 ? 8.164 3.105 -10.039 1 95.38 2 LEU B N 1
ATOM 1296 C CA . LEU B 1 2 ? 8.273 2.145 -8.953 1 95.38 2 LEU B CA 1
ATOM 1297 C C . LEU B 1 2 ? 8.047 2.822 -7.602 1 95.38 2 LEU B C 1
ATOM 1299 O O . LEU B 1 2 ? 8.594 3.898 -7.348 1 95.38 2 LEU B O 1
ATOM 1303 N N . ILE B 1 3 ? 7.137 2.24 -6.766 1 98.38 3 ILE B N 1
ATOM 1304 C CA . ILE B 1 3 ? 6.98 2.705 -5.395 1 98.38 3 ILE B CA 1
ATOM 1305 C C . ILE B 1 3 ? 7.777 1.807 -4.449 1 98.38 3 ILE B C 1
ATOM 1307 O O . ILE B 1 3 ? 7.668 0.58 -4.512 1 98.38 3 ILE B O 1
ATOM 1311 N N . ARG B 1 4 ? 8.594 2.369 -3.691 1 98.12 4 ARG B N 1
ATOM 1312 C CA . ARG B 1 4 ? 9.375 1.639 -2.701 1 98.12 4 ARG B CA 1
ATOM 1313 C C . ARG B 1 4 ? 9.578 2.471 -1.438 1 98.12 4 ARG B C 1
ATOM 1315 O O . ARG B 1 4 ? 9.383 3.688 -1.454 1 98.12 4 ARG B O 1
ATOM 1322 N N . ARG B 1 5 ? 9.93 1.88 -0.325 1 98.56 5 ARG B N 1
ATOM 1323 C CA . ARG B 1 5 ? 10.32 2.625 0.867 1 98.56 5 ARG B CA 1
ATOM 1324 C C . ARG B 1 5 ? 11.547 3.48 0.597 1 98.56 5 ARG B C 1
ATOM 1326 O O . ARG B 1 5 ? 12.43 3.09 -0.175 1 98.56 5 ARG B O 1
ATOM 1333 N N . GLU B 1 6 ? 11.602 4.578 1.266 1 98.25 6 GLU B N 1
ATOM 1334 C CA . GLU B 1 6 ? 12.797 5.398 1.124 1 98.25 6 GLU B CA 1
ATOM 1335 C C . GLU B 1 6 ? 13.992 4.758 1.828 1 98.25 6 GLU B C 1
ATOM 1337 O O . GLU B 1 6 ? 13.82 3.912 2.709 1 98.25 6 GLU B O 1
ATOM 1342 N N . THR B 1 7 ? 15.148 5.051 1.384 1 95.94 7 THR B N 1
ATOM 1343 C CA . THR B 1 7 ? 16.406 4.727 2.045 1 95.94 7 THR B CA 1
ATOM 1344 C C . THR B 1 7 ? 17.188 6 2.389 1 95.94 7 THR B C 1
ATOM 1346 O O . THR B 1 7 ? 16.797 7.098 1.983 1 95.94 7 THR B O 1
ATOM 1349 N N . ALA B 1 8 ? 18.234 5.859 3.102 1 95.81 8 ALA B N 1
ATOM 1350 C CA . ALA B 1 8 ? 19.062 7 3.49 1 95.81 8 ALA B CA 1
ATOM 1351 C C . ALA B 1 8 ? 19.625 7.711 2.264 1 95.81 8 ALA B C 1
ATOM 1353 O O . ALA B 1 8 ? 19.906 8.914 2.307 1 95.81 8 ALA B O 1
ATOM 1354 N N . HIS B 1 9 ? 19.703 7.043 1.145 1 96.75 9 HIS B N 1
ATOM 1355 C CA . HIS B 1 9 ? 20.281 7.602 -0.073 1 96.75 9 HIS B CA 1
ATOM 1356 C C . HIS B 1 9 ? 19.281 8.516 -0.784 1 96.75 9 HIS B C 1
ATOM 1358 O O . HIS B 1 9 ? 19.656 9.242 -1.71 1 96.75 9 HIS B O 1
ATOM 1364 N N . ASP B 1 10 ? 18.078 8.508 -0.319 1 98.12 10 ASP B N 1
ATOM 1365 C CA . ASP B 1 10 ? 17.031 9.242 -1.017 1 98.12 10 ASP B CA 1
ATOM 1366 C C . ASP B 1 10 ? 16.844 10.633 -0.413 1 98.12 10 ASP B C 1
ATOM 1368 O O . ASP B 1 10 ? 16.094 11.453 -0.947 1 98.12 10 ASP B O 1
ATOM 1372 N N . VAL B 1 11 ? 17.516 10.945 0.676 1 97.62 11 VAL B N 1
ATOM 1373 C CA . VAL B 1 11 ? 17.219 12.109 1.505 1 97.62 11 VAL B CA 1
ATOM 1374 C C . VAL B 1 11 ? 17.312 13.375 0.662 1 97.62 11 VAL B C 1
ATOM 1376 O O . VAL B 1 11 ? 16.391 14.195 0.671 1 97.62 11 VAL B O 1
ATOM 1379 N N . ASN B 1 12 ? 18.359 13.57 -0.142 1 97.12 12 ASN B N 1
ATOM 1380 C CA . ASN B 1 12 ? 18.531 14.781 -0.942 1 97.12 12 ASN B CA 1
ATOM 1381 C C . ASN B 1 12 ? 17.484 14.867 -2.051 1 97.12 12 ASN B C 1
ATOM 1383 O O . ASN B 1 12 ? 16.969 15.953 -2.324 1 97.12 12 ASN B O 1
ATOM 1387 N N . ALA B 1 13 ? 17.266 13.758 -2.705 1 97.94 13 ALA B N 1
ATOM 1388 C CA . ALA B 1 13 ? 16.266 13.734 -3.771 1 97.94 13 ALA B CA 1
ATOM 1389 C C . ALA B 1 13 ? 14.875 14.062 -3.232 1 97.94 13 ALA B C 1
ATOM 1391 O O . ALA B 1 13 ? 14.094 14.75 -3.895 1 97.94 13 ALA B O 1
ATOM 1392 N N . ILE B 1 14 ? 14.562 13.555 -2.041 1 97.88 14 ILE B N 1
ATOM 1393 C CA . ILE B 1 14 ? 13.281 13.836 -1.398 1 97.88 14 ILE B CA 1
ATOM 1394 C C . ILE B 1 14 ? 13.18 15.328 -1.088 1 97.88 14 ILE B C 1
ATOM 1396 O O . ILE B 1 14 ? 12.133 15.945 -1.317 1 97.88 14 ILE B O 1
ATOM 1400 N N . ALA B 1 15 ? 14.25 15.914 -0.597 1 96.19 15 ALA B N 1
ATOM 1401 C CA . ALA B 1 15 ? 14.266 17.359 -0.354 1 96.19 15 ALA B CA 1
ATOM 1402 C C . ALA B 1 15 ? 13.969 18.125 -1.635 1 96.19 15 ALA B C 1
ATOM 1404 O O . ALA B 1 15 ? 13.195 19.094 -1.622 1 96.19 15 ALA B O 1
ATOM 1405 N N . GLU B 1 16 ? 14.562 17.688 -2.717 1 95.5 16 GLU B N 1
ATOM 1406 C CA . GLU B 1 16 ? 14.359 18.359 -4.004 1 95.5 16 GLU B CA 1
ATOM 1407 C C . GLU B 1 16 ? 12.914 18.203 -4.473 1 95.5 16 GLU B C 1
ATOM 1409 O O . GLU B 1 16 ? 12.336 19.156 -5.02 1 95.5 16 GLU B O 1
ATOM 1414 N N . VAL B 1 17 ? 12.297 17.047 -4.285 1 97.19 17 VAL B N 1
ATOM 1415 C CA . VAL B 1 17 ? 10.898 16.828 -4.621 1 97.19 17 VAL B CA 1
ATOM 1416 C C . VAL B 1 17 ? 10.023 17.859 -3.914 1 97.19 17 VAL B C 1
ATOM 1418 O O . VAL B 1 17 ? 9.211 18.531 -4.551 1 97.19 17 VAL B O 1
ATOM 1421 N N . HIS B 1 18 ? 10.234 17.969 -2.619 1 96.69 18 HIS B N 1
ATOM 1422 C CA . HIS B 1 18 ? 9.383 18.875 -1.854 1 96.69 18 HIS B CA 1
ATOM 1423 C C . HIS B 1 18 ? 9.695 20.328 -2.17 1 96.69 18 HIS B C 1
ATOM 1425 O O . HIS B 1 18 ? 8.797 21.172 -2.17 1 96.69 18 HIS B O 1
ATOM 1431 N N . ARG B 1 19 ? 10.961 20.641 -2.48 1 94.81 19 ARG B N 1
ATOM 1432 C CA . ARG B 1 19 ? 11.328 21.984 -2.885 1 94.81 19 ARG B CA 1
ATOM 1433 C C . ARG B 1 19 ? 10.586 22.406 -4.152 1 94.81 19 ARG B C 1
ATOM 1435 O O . ARG B 1 19 ? 10.047 23.5 -4.234 1 94.81 19 ARG B O 1
ATOM 1442 N N . GLN B 1 20 ? 10.477 21.547 -5.082 1 94.38 20 GLN B N 1
ATOM 1443 C CA . GLN B 1 20 ? 9.867 21.859 -6.367 1 94.38 20 GLN B CA 1
ATOM 1444 C C . GLN B 1 20 ? 8.344 21.734 -6.297 1 94.38 20 GLN B C 1
ATOM 1446 O O . GLN B 1 20 ? 7.625 22.5 -6.953 1 94.38 20 GLN B O 1
ATOM 1451 N N . ALA B 1 21 ? 7.836 20.844 -5.57 1 93.25 21 ALA B N 1
ATOM 1452 C CA . ALA B 1 21 ? 6.402 20.594 -5.484 1 93.25 21 ALA B CA 1
ATOM 1453 C C . ALA B 1 21 ? 5.684 21.75 -4.789 1 93.25 21 ALA B C 1
ATOM 1455 O O . ALA B 1 21 ? 4.551 22.078 -5.137 1 93.25 21 ALA B O 1
ATOM 1456 N N . PHE B 1 22 ? 6.152 22.281 -3.729 1 87.5 22 PHE B N 1
ATOM 1457 C CA . PHE B 1 22 ? 5.477 23.297 -2.932 1 87.5 22 PHE B CA 1
ATOM 1458 C C . PHE B 1 22 ? 6.051 24.688 -3.221 1 87.5 22 PHE B C 1
ATOM 1460 O O . PHE B 1 22 ? 5.484 25.703 -2.807 1 87.5 22 PHE B O 1
ATOM 1467 N N . ASP B 1 23 ? 6.309 25.047 -4.461 1 70.56 23 ASP B N 1
ATOM 1468 C CA . ASP B 1 23 ? 6.805 26.297 -5.027 1 70.56 23 ASP B CA 1
ATOM 1469 C C . ASP B 1 23 ? 7.137 27.312 -3.928 1 70.56 23 ASP B C 1
ATOM 1471 O O . ASP B 1 23 ? 6.516 27.297 -2.865 1 70.56 23 ASP B O 1
ATOM 1475 N N . GLY B 1 24 ? 8.336 27.906 -3.842 1 65.81 24 GLY B N 1
ATOM 1476 C CA . GLY B 1 24 ? 8.805 29 -2.996 1 65.81 24 GLY B CA 1
ATOM 1477 C C . GLY B 1 24 ? 10.289 28.938 -2.705 1 65.81 24 GLY B C 1
ATOM 1478 O O . GLY B 1 24 ? 11 28.094 -3.256 1 65.81 24 GLY B O 1
ATOM 1479 N N . ASP B 1 25 ? 10.797 29.844 -2.16 1 60.47 25 ASP B N 1
ATOM 1480 C CA . ASP B 1 25 ? 12.234 29.969 -1.922 1 60.47 25 ASP B CA 1
ATOM 1481 C C . ASP B 1 25 ? 12.727 28.891 -0.962 1 60.47 25 ASP B C 1
ATOM 1483 O O . ASP B 1 25 ? 13.812 28.328 -1.15 1 60.47 25 ASP B O 1
ATOM 1487 N N . ALA B 1 26 ? 11.922 28.578 0.009 1 65.31 26 ALA B N 1
ATOM 1488 C CA . ALA B 1 26 ? 12.219 27.562 1.017 1 65.31 26 ALA B CA 1
ATOM 1489 C C . ALA B 1 26 ? 10.938 26.938 1.565 1 65.31 26 ALA B C 1
ATOM 1491 O O . ALA B 1 26 ? 10.523 27.234 2.686 1 65.31 26 ALA B O 1
ATOM 1492 N N . PRO B 1 27 ? 10.547 25.984 0.703 1 78.94 27 PRO B N 1
ATOM 1493 C CA . PRO B 1 27 ? 9.273 25.484 1.207 1 78.94 27 PRO B CA 1
ATOM 1494 C C . PRO B 1 27 ? 9.398 24.828 2.58 1 78.94 27 PRO B C 1
ATOM 1496 O O . PRO B 1 27 ? 10.383 24.141 2.852 1 78.94 27 PRO B O 1
ATOM 1499 N N . VAL B 1 28 ? 8.586 25.094 3.412 1 88.19 28 VAL B N 1
ATOM 1500 C CA . VAL B 1 28 ? 8.562 24.641 4.797 1 88.19 28 VAL B CA 1
ATOM 1501 C C . VAL B 1 28 ? 8.578 23.109 4.836 1 88.19 28 VAL B C 1
ATOM 1503 O O . VAL B 1 28 ? 9.117 22.516 5.773 1 88.19 28 VAL B O 1
ATOM 1506 N N . GLU B 1 29 ? 8.102 22.516 3.801 1 90.31 29 GLU B N 1
ATOM 1507 C CA . GLU B 1 29 ? 7.977 21.062 3.766 1 90.31 29 GLU B CA 1
ATOM 1508 C C . GLU B 1 29 ? 9.352 20.391 3.77 1 90.31 29 GLU B C 1
ATOM 1510 O O . GLU B 1 29 ? 9.516 19.297 4.332 1 90.31 29 GLU B O 1
ATOM 1515 N N . VAL B 1 30 ? 10.328 21.016 3.158 1 92 30 VAL B N 1
ATOM 1516 C CA . VAL B 1 30 ? 11.672 20.438 3.15 1 92 30 VAL B CA 1
ATOM 1517 C C . VAL B 1 30 ? 12.188 20.297 4.582 1 92 30 VAL B C 1
ATOM 1519 O O . VAL B 1 30 ? 12.617 19.219 4.992 1 92 30 VAL B O 1
ATOM 1522 N N . ASN B 1 31 ? 12.047 21.344 5.297 1 93.44 31 ASN B N 1
ATOM 1523 C CA . ASN B 1 31 ? 12.469 21.328 6.691 1 93.44 31 ASN B CA 1
ATOM 1524 C C . ASN B 1 31 ? 11.594 20.406 7.535 1 93.44 31 ASN B C 1
ATOM 1526 O O . ASN B 1 31 ? 12.086 19.75 8.461 1 93.44 31 ASN B O 1
ATOM 1530 N N . LEU B 1 32 ? 10.352 20.359 7.227 1 96.12 32 LEU B N 1
ATOM 1531 C CA . LEU B 1 32 ? 9.43 19.5 7.957 1 96.12 32 LEU B CA 1
ATOM 1532 C C . LEU B 1 32 ? 9.867 18.047 7.867 1 96.12 32 LEU B C 1
ATOM 1534 O O . LEU B 1 32 ? 9.953 17.359 8.883 1 96.12 32 LEU B O 1
ATOM 1538 N N . VAL B 1 33 ? 10.18 17.547 6.695 1 96.94 33 VAL B N 1
ATOM 1539 C CA . VAL B 1 33 ? 10.578 16.156 6.508 1 96.94 33 VAL B CA 1
ATOM 1540 C C . VAL B 1 33 ? 11.859 15.875 7.285 1 96.94 33 VAL B C 1
ATOM 1542 O O . VAL B 1 33 ? 11.984 14.828 7.926 1 96.94 33 VAL B O 1
ATOM 1545 N N . GLU B 1 34 ? 12.75 16.828 7.223 1 95.5 34 GLU B N 1
ATOM 1546 C CA . GLU B 1 34 ? 14 16.672 7.953 1 95.5 34 GLU B CA 1
ATOM 1547 C C . GLU B 1 34 ? 13.75 16.547 9.453 1 95.5 34 GLU B C 1
ATOM 1549 O O . GLU B 1 34 ? 14.32 15.68 10.117 1 95.5 34 GLU B O 1
ATOM 1554 N N . ARG B 1 35 ? 12.938 17.344 9.977 1 97 35 ARG B N 1
ATOM 1555 C CA . ARG B 1 35 ? 12.633 17.344 11.398 1 97 35 ARG B CA 1
ATOM 1556 C C . ARG B 1 35 ? 11.867 16.078 11.789 1 97 35 ARG B C 1
ATOM 1558 O O . ARG B 1 35 ? 12.117 15.492 12.852 1 97 35 ARG B O 1
ATOM 1565 N N . LEU B 1 36 ? 10.977 15.664 10.953 1 97.88 36 LEU B N 1
ATOM 1566 C CA . LEU B 1 36 ? 10.234 14.438 11.219 1 97.88 36 LEU B CA 1
ATOM 1567 C C . LEU B 1 36 ? 11.172 13.234 11.266 1 97.88 36 LEU B C 1
ATOM 1569 O O . LEU B 1 36 ? 11.094 12.414 12.188 1 97.88 36 LEU B O 1
ATOM 1573 N N . ARG B 1 37 ? 12.055 13.234 10.305 1 97.12 37 ARG B N 1
ATOM 1574 C CA . ARG B 1 37 ? 12.992 12.117 10.211 1 97.12 37 ARG B CA 1
ATOM 1575 C C . ARG B 1 37 ? 13.844 12.008 11.469 1 97.12 37 ARG B C 1
ATOM 1577 O O . ARG B 1 37 ? 14.227 10.914 11.875 1 97.12 37 ARG B O 1
ATOM 1584 N N . SER B 1 38 ? 14.031 13.078 12.078 1 95.75 38 SER B N 1
ATOM 1585 C CA . SER B 1 38 ? 14.891 13.117 13.266 1 95.75 38 SER B CA 1
ATOM 1586 C C . SER B 1 38 ? 14.07 13 14.539 1 95.75 38 SER B C 1
ATOM 1588 O O . SER B 1 38 ? 14.617 13.023 15.641 1 95.75 38 SER B O 1
ATOM 1590 N N . SER B 1 39 ? 12.844 12.852 14.445 1 97.38 39 SER B N 1
ATOM 1591 C CA . SER B 1 39 ? 11.969 12.805 15.617 1 97.38 39 SER B CA 1
ATOM 1592 C C . SER B 1 39 ? 11.555 11.375 15.945 1 97.38 39 SER B C 1
ATOM 1594 O O . SER B 1 39 ? 11.773 10.461 15.141 1 97.38 39 SER B O 1
ATOM 1596 N N . GLN B 1 40 ? 10.922 11.164 17.078 1 97.69 40 GLN B N 1
ATOM 1597 C CA . GLN B 1 40 ? 10.43 9.859 17.516 1 97.69 40 GLN B CA 1
ATOM 1598 C C . GLN B 1 40 ? 9.164 9.469 16.75 1 97.69 40 GLN B C 1
ATOM 1600 O O . GLN B 1 40 ? 8.719 8.32 16.828 1 97.69 40 GLN B O 1
ATOM 1605 N N . ALA B 1 41 ? 8.625 10.406 15.984 1 98.44 41 ALA B N 1
ATOM 1606 C CA . ALA B 1 41 ? 7.379 10.148 15.273 1 98.44 41 ALA B CA 1
ATOM 1607 C C . ALA B 1 41 ? 7.637 9.406 13.969 1 98.44 41 ALA B C 1
ATOM 1609 O O . ALA B 1 41 ? 6.703 8.891 13.344 1 98.44 41 ALA B O 1
ATOM 1610 N N . TRP B 1 42 ? 8.914 9.383 13.602 1 98.56 42 TRP B N 1
ATOM 1611 C CA . TRP B 1 42 ? 9.281 8.797 12.32 1 98.56 42 TRP B CA 1
ATOM 1612 C C . TRP B 1 42 ? 9.047 7.289 12.32 1 98.56 42 TRP B C 1
ATOM 1614 O O . TRP B 1 42 ? 9.398 6.602 13.281 1 98.56 42 TRP B O 1
ATOM 1624 N N . ILE B 1 43 ? 8.383 6.84 11.312 1 98.62 43 ILE B N 1
ATOM 1625 C CA . ILE B 1 43 ? 8.133 5.414 11.125 1 98.62 43 ILE B CA 1
ATOM 1626 C C . ILE B 1 43 ? 8.688 4.965 9.781 1 98.62 43 ILE B C 1
ATOM 1628 O O . ILE B 1 43 ? 7.992 5.016 8.766 1 98.62 43 ILE B O 1
ATOM 1632 N N . PRO B 1 44 ? 9.828 4.445 9.711 1 97.94 44 PRO B N 1
ATOM 1633 C CA . PRO B 1 44 ? 10.539 4.191 8.453 1 97.94 44 PRO B CA 1
ATOM 1634 C C . PRO B 1 44 ? 9.734 3.312 7.496 1 97.94 44 PRO B C 1
ATOM 1636 O O . PRO B 1 44 ? 9.656 3.613 6.301 1 97.94 44 PRO B O 1
ATOM 1639 N N . PRO B 1 45 ? 9.008 2.357 7.953 1 98.62 45 PRO B N 1
ATOM 1640 C CA . PRO B 1 45 ? 8.281 1.495 7.02 1 98.62 45 PRO B CA 1
ATOM 1641 C C . PRO B 1 45 ? 7.082 2.197 6.379 1 98.62 45 PRO B C 1
ATOM 1643 O O . PRO B 1 45 ? 6.398 1.61 5.539 1 98.62 45 PRO B O 1
ATOM 1646 N N . LEU B 1 46 ? 6.859 3.465 6.773 1 98.88 46 LEU B N 1
ATOM 1647 C CA . LEU B 1 46 ? 5.688 4.164 6.258 1 98.88 46 LEU B CA 1
ATOM 1648 C C . LEU B 1 46 ? 6.094 5.422 5.5 1 98.88 46 LEU B C 1
ATOM 1650 O O . LEU B 1 46 ? 5.297 6.355 5.363 1 98.88 46 LEU B O 1
ATOM 1654 N N . SER B 1 47 ? 7.336 5.473 5.016 1 98.88 47 SER B N 1
ATOM 1655 C CA . SER B 1 47 ? 7.848 6.492 4.105 1 98.88 47 SER B CA 1
ATOM 1656 C C . SER B 1 47 ? 8.203 5.895 2.748 1 98.88 47 SER B C 1
ATOM 1658 O O . SER B 1 47 ? 9.016 4.969 2.664 1 98.88 47 SER B O 1
ATOM 1660 N N . PHE B 1 48 ? 7.535 6.469 1.698 1 98.88 48 PHE B N 1
ATOM 1661 C CA . PHE B 1 48 ? 7.664 5.879 0.371 1 98.88 48 PHE B CA 1
ATOM 1662 C C . PHE B 1 48 ? 8.133 6.918 -0.64 1 98.88 48 PHE B C 1
ATOM 1664 O O . PHE B 1 48 ? 7.793 8.094 -0.526 1 98.88 48 PHE B O 1
ATOM 1671 N N . VAL B 1 49 ? 8.883 6.438 -1.64 1 98.81 49 VAL B N 1
ATOM 1672 C CA . VAL B 1 49 ? 9.25 7.254 -2.795 1 98.81 49 VAL B CA 1
ATOM 1673 C C . VAL B 1 49 ? 8.711 6.605 -4.07 1 98.81 49 VAL B C 1
ATOM 1675 O O . VAL B 1 49 ? 8.523 5.387 -4.125 1 98.81 49 VAL B O 1
ATOM 1678 N N . ALA B 1 50 ? 8.352 7.422 -5.004 1 98.75 50 ALA B N 1
ATOM 1679 C CA . ALA B 1 50 ? 8.141 7.016 -6.391 1 98.75 50 ALA B CA 1
ATOM 1680 C C . ALA B 1 50 ? 9.398 7.219 -7.223 1 98.75 50 ALA B C 1
ATOM 1682 O O . ALA B 1 50 ? 9.984 8.305 -7.215 1 98.75 50 ALA B O 1
ATOM 1683 N N . GLU B 1 51 ? 9.828 6.211 -7.867 1 98.19 51 GLU B N 1
ATOM 1684 C CA . GLU B 1 51 ? 11.047 6.25 -8.672 1 98.19 51 GLU B CA 1
ATOM 1685 C C . GLU B 1 51 ? 10.734 6.059 -10.148 1 98.19 51 GLU B C 1
ATOM 1687 O O . GLU B 1 51 ? 9.945 5.184 -10.516 1 98.19 51 GLU B O 1
ATOM 1692 N N . TRP B 1 52 ? 11.234 6.934 -10.977 1 96.25 52 TRP B N 1
ATOM 1693 C CA . TRP B 1 52 ? 11.156 6.848 -12.43 1 96.25 52 TRP B CA 1
ATOM 1694 C C . TRP B 1 52 ? 12.539 6.996 -13.062 1 96.25 52 TRP B C 1
ATOM 1696 O O . TRP B 1 52 ? 13.188 8.031 -12.906 1 96.25 52 TRP B O 1
ATOM 1706 N N . HIS B 1 53 ? 13.008 5.898 -13.766 1 92.81 53 HIS B N 1
ATOM 1707 C CA . HIS B 1 53 ? 14.328 5.871 -14.383 1 92.81 53 HIS B CA 1
ATOM 1708 C C . HIS B 1 53 ? 15.406 6.254 -13.375 1 92.81 53 HIS B C 1
ATOM 1710 O O . HIS B 1 53 ? 16.203 7.16 -13.625 1 92.81 53 HIS B O 1
ATOM 1716 N N . GLU B 1 54 ? 15.359 5.707 -12.164 1 92.19 54 GLU B N 1
ATOM 1717 C CA . GLU B 1 54 ? 16.359 5.777 -11.102 1 92.19 54 GLU B CA 1
ATOM 1718 C C . GLU B 1 54 ? 16.359 7.148 -10.43 1 92.19 54 GLU B C 1
ATOM 1720 O O . GLU B 1 54 ? 17.297 7.492 -9.703 1 92.19 54 GLU B O 1
ATOM 1725 N N . SER B 1 55 ? 15.336 7.867 -10.734 1 96.88 55 SER B N 1
ATOM 1726 C CA . SER B 1 55 ? 15.18 9.164 -10.086 1 96.88 55 SER B CA 1
ATOM 1727 C C . SER B 1 55 ? 13.93 9.203 -9.211 1 96.88 55 SER B C 1
ATOM 1729 O O . SER B 1 55 ? 12.883 8.688 -9.602 1 96.88 55 SER B O 1
ATOM 1731 N N . VAL B 1 56 ? 14.133 9.789 -8.047 1 98.5 56 VAL B N 1
ATOM 1732 C CA . VAL B 1 56 ? 12.992 9.992 -7.164 1 98.5 56 VAL B CA 1
ATOM 1733 C C . VAL B 1 56 ? 12.133 11.148 -7.684 1 98.5 56 VAL B C 1
ATOM 1735 O O . VAL B 1 56 ? 12.617 12.266 -7.836 1 98.5 56 VAL B O 1
ATOM 1738 N N . ILE B 1 57 ? 10.82 10.844 -7.949 1 98.5 57 ILE B N 1
ATOM 1739 C CA . ILE B 1 57 ? 9.977 11.875 -8.547 1 98.5 57 ILE B CA 1
ATOM 1740 C C . ILE B 1 57 ? 8.82 12.211 -7.605 1 98.5 57 ILE B C 1
ATOM 1742 O O . ILE B 1 57 ? 8.016 13.102 -7.891 1 98.5 57 ILE B O 1
ATOM 1746 N N . GLY B 1 58 ? 8.68 11.516 -6.508 1 98.69 58 GLY B N 1
ATOM 1747 C CA . GLY B 1 58 ? 7.629 11.734 -5.523 1 98.69 58 GLY B CA 1
ATOM 1748 C C . GLY B 1 58 ? 7.953 11.133 -4.168 1 98.69 58 GLY B C 1
ATOM 1749 O O . GLY B 1 58 ? 8.82 10.266 -4.059 1 98.69 58 GLY B O 1
ATOM 1750 N N . HIS B 1 59 ? 7.254 11.641 -3.158 1 98.81 59 HIS B N 1
ATOM 1751 C CA . HIS B 1 59 ? 7.48 11.203 -1.787 1 98.81 59 HIS B CA 1
ATOM 1752 C C . HIS B 1 59 ? 6.23 11.391 -0.936 1 98.81 59 HIS B C 1
ATOM 1754 O O . HIS B 1 59 ? 5.5 12.367 -1.105 1 98.81 59 HIS B O 1
ATOM 1760 N N . VAL B 1 60 ? 6 10.422 -0.076 1 98.81 60 VAL B N 1
ATOM 1761 C CA . VAL B 1 60 ? 4.969 10.539 0.949 1 98.81 60 VAL B CA 1
ATOM 1762 C C . VAL B 1 60 ? 5.449 9.883 2.242 1 98.81 60 VAL B C 1
ATOM 1764 O O . VAL B 1 60 ? 6.18 8.891 2.211 1 98.81 60 VAL B O 1
ATOM 1767 N N . CYS B 1 61 ? 5.047 10.414 3.338 1 98.62 61 CYS B N 1
ATOM 1768 C CA . CYS B 1 61 ? 5.344 9.734 4.59 1 98.62 61 CYS B CA 1
ATOM 1769 C C . CYS B 1 61 ? 4.18 9.844 5.562 1 98.62 61 CYS B C 1
ATOM 1771 O O . CYS B 1 61 ? 3.436 10.828 5.539 1 98.62 61 CYS B O 1
ATOM 1773 N N . LEU B 1 62 ? 3.957 8.844 6.309 1 98.88 62 LEU B N 1
ATOM 1774 C CA . LEU B 1 62 ? 3.08 8.805 7.477 1 98.88 62 LEU B CA 1
ATOM 1775 C C . LEU B 1 62 ? 3.893 8.797 8.766 1 98.88 62 LEU B C 1
ATOM 1777 O O . LEU B 1 62 ? 4.918 8.117 8.859 1 98.88 62 LEU B O 1
ATOM 1781 N N . THR B 1 63 ? 3.457 9.57 9.719 1 98.88 63 THR B N 1
ATOM 1782 C CA . THR B 1 63 ? 4.176 9.664 10.984 1 98.88 63 THR B CA 1
ATOM 1783 C C . THR B 1 63 ? 3.217 9.516 12.164 1 98.88 63 THR B C 1
ATOM 1785 O O . THR B 1 63 ? 1.998 9.57 11.992 1 98.88 63 THR B O 1
ATOM 1788 N N . ARG B 1 64 ? 3.814 9.281 13.328 1 98.88 64 ARG B N 1
ATOM 1789 C CA . ARG B 1 64 ? 3.027 9.047 14.531 1 98.88 64 ARG B CA 1
ATOM 1790 C C . ARG B 1 64 ? 2.312 10.32 14.977 1 98.88 64 ARG B C 1
ATOM 1792 O O . ARG B 1 64 ? 2.896 11.406 14.961 1 98.88 64 ARG B O 1
ATOM 1799 N N . ALA B 1 65 ? 1.077 10.18 15.336 1 98.81 65 ALA B N 1
ATOM 1800 C CA . ALA B 1 65 ? 0.213 11.18 15.969 1 98.81 65 ALA B CA 1
ATOM 1801 C C . ALA B 1 65 ? -0.671 10.539 17.031 1 98.81 65 ALA B C 1
ATOM 1803 O O . ALA B 1 65 ? -0.463 9.391 17.422 1 98.81 65 ALA B O 1
ATOM 1804 N N . THR B 1 66 ? -1.6 11.344 17.594 1 98.69 66 THR B N 1
ATOM 1805 C CA . THR B 1 66 ? -2.488 10.766 18.594 1 98.69 66 THR B CA 1
ATOM 1806 C C . THR B 1 66 ? -3.9 11.32 18.453 1 98.69 66 THR B C 1
ATOM 1808 O O . THR B 1 66 ? -4.082 12.453 18 1 98.69 66 THR B O 1
ATOM 1811 N N . VAL B 1 67 ? -4.832 10.539 18.641 1 98.44 67 VAL B N 1
ATOM 1812 C CA . VAL B 1 67 ? -6.188 10.953 19 1 98.44 67 VAL B CA 1
ATOM 1813 C C . VAL B 1 67 ? -6.441 10.648 20.484 1 98.44 67 VAL B C 1
ATOM 1815 O O . VAL B 1 67 ? -6.418 9.492 20.906 1 98.44 67 VAL B O 1
ATOM 1818 N N . ALA B 1 68 ? -6.641 11.703 21.188 1 95.94 68 ALA B N 1
ATOM 1819 C CA . ALA B 1 68 ? -6.609 11.562 22.641 1 95.94 68 ALA B CA 1
ATOM 1820 C C . ALA B 1 68 ? -5.316 10.898 23.094 1 95.94 68 ALA B C 1
ATOM 1822 O O . ALA B 1 68 ? -4.223 11.391 22.812 1 95.94 68 ALA B O 1
ATOM 1823 N N . SER B 1 69 ? -5.34 9.625 23.594 1 95.5 69 SER B N 1
ATOM 1824 C CA . SER B 1 69 ? -4.129 8.945 24.047 1 95.5 69 SER B CA 1
ATOM 1825 C C . SER B 1 69 ? -3.801 7.746 23.156 1 95.5 69 SER B C 1
ATOM 1827 O O . SER B 1 69 ? -2.826 7.031 23.406 1 95.5 69 SER B O 1
ATOM 1829 N N . THR B 1 70 ? -4.57 7.629 22.109 1 97.88 70 THR B N 1
ATOM 1830 C CA . THR B 1 70 ? -4.391 6.477 21.219 1 97.88 70 THR B CA 1
ATOM 1831 C C . THR B 1 70 ? -3.467 6.824 20.062 1 97.88 70 THR B C 1
ATOM 1833 O O . THR B 1 70 ? -3.68 7.824 19.375 1 97.88 70 THR B O 1
ATOM 1836 N N . PRO B 1 71 ? -2.412 6.062 19.812 1 98.56 71 PRO B N 1
ATOM 1837 C CA . PRO B 1 71 ? -1.547 6.301 18.656 1 98.56 71 PRO B CA 1
ATOM 1838 C C . PRO B 1 71 ? -2.273 6.109 17.328 1 98.56 71 PRO B C 1
ATOM 1840 O O . PRO B 1 71 ? -3.016 5.137 17.172 1 98.56 71 PRO B O 1
ATOM 1843 N N . VAL B 1 72 ? -2.109 7.059 16.469 1 98.81 72 VAL B N 1
ATOM 1844 C CA . VAL B 1 72 ? -2.613 7.012 15.109 1 98.81 72 VAL B CA 1
ATOM 1845 C C . VAL B 1 72 ? -1.552 7.543 14.148 1 98.81 72 VAL B C 1
ATOM 1847 O O . VAL B 1 72 ? -0.384 7.68 14.516 1 98.81 72 VAL B O 1
ATOM 1850 N N . LEU B 1 73 ? -2.01 7.754 12.883 1 98.94 73 LEU B N 1
ATOM 1851 C CA . LEU B 1 73 ? -1.038 8.242 11.906 1 98.94 73 LEU B CA 1
ATOM 1852 C C . LEU B 1 73 ? -1.469 9.586 11.336 1 98.94 73 LEU B C 1
ATOM 1854 O O . LEU B 1 73 ? -2.664 9.852 11.188 1 98.94 73 LEU B O 1
ATOM 1858 N N . ALA B 1 74 ? -0.486 10.344 11.039 1 98.88 74 ALA B N 1
ATOM 1859 C CA . ALA B 1 74 ? -0.65 11.578 10.281 1 98.88 74 ALA B CA 1
ATOM 1860 C C . ALA B 1 74 ? 0.022 11.469 8.914 1 98.88 74 ALA B C 1
ATOM 1862 O O . ALA B 1 74 ? 1.126 10.938 8.797 1 98.88 74 ALA B O 1
ATOM 1863 N N . LEU B 1 75 ? -0.72 11.891 7.938 1 98.25 75 LEU B N 1
ATOM 1864 C CA . LEU B 1 75 ? -0.113 12.023 6.621 1 98.25 75 LEU B CA 1
ATOM 1865 C C . LEU B 1 75 ? 0.371 13.453 6.383 1 98.25 75 LEU B C 1
ATOM 1867 O O . LEU B 1 75 ? -0.355 14.406 6.652 1 98.25 75 LEU B O 1
ATOM 1871 N N . GLY B 1 76 ? 1.555 13.617 5.793 1 91.12 76 GLY B N 1
ATOM 1872 C CA . GLY B 1 76 ? 2.201 14.867 5.422 1 91.12 76 GLY B CA 1
ATOM 1873 C C . GLY B 1 76 ? 3.703 14.844 5.629 1 91.12 76 GLY B C 1
ATOM 1874 O O . GLY B 1 76 ? 4.184 14.375 6.664 1 91.12 76 GLY B O 1
ATOM 1875 N N . PRO B 1 77 ? 4.328 15.281 4.613 1 95.81 77 PRO B N 1
ATOM 1876 C CA . PRO B 1 77 ? 3.846 15.797 3.328 1 95.81 77 PRO B CA 1
ATOM 1877 C C . PRO B 1 77 ? 3.797 14.719 2.244 1 95.81 77 PRO B C 1
ATOM 1879 O O . PRO B 1 77 ? 4.262 13.594 2.461 1 95.81 77 PRO B O 1
ATOM 1882 N N . ILE B 1 78 ? 3.094 15 1.224 1 97.69 78 ILE B N 1
ATOM 1883 C CA . ILE B 1 78 ? 3.199 14.305 -0.057 1 97.69 78 ILE B CA 1
ATOM 1884 C C . ILE B 1 78 ? 3.562 15.305 -1.154 1 97.69 78 ILE B C 1
ATOM 1886 O O . ILE B 1 78 ? 3.025 16.406 -1.195 1 97.69 78 ILE B O 1
ATOM 1890 N N . GLY B 1 79 ? 4.555 14.938 -1.908 1 97.19 79 GLY B N 1
ATOM 1891 C CA . GLY B 1 79 ? 4.984 15.781 -3.014 1 97.19 79 GLY B CA 1
ATOM 1892 C C . GLY B 1 79 ? 5.363 14.992 -4.254 1 97.19 79 GLY B C 1
ATOM 1893 O O . GLY B 1 79 ? 5.883 13.875 -4.148 1 97.19 79 GLY B O 1
ATOM 1894 N N . VAL B 1 80 ? 5.078 15.562 -5.387 1 97.88 80 VAL B N 1
ATOM 1895 C CA . VAL B 1 80 ? 5.445 15.031 -6.695 1 97.88 80 VAL B CA 1
ATOM 1896 C C . VAL B 1 80 ? 6.105 16.125 -7.535 1 97.88 80 VAL B C 1
ATOM 1898 O O . VAL B 1 80 ? 5.652 17.281 -7.535 1 97.88 80 VAL B O 1
ATOM 1901 N N . LEU B 1 81 ? 7.207 15.789 -8.195 1 96.94 81 LEU B N 1
ATOM 1902 C CA . LEU B 1 81 ? 7.828 16.766 -9.094 1 96.94 81 LEU B CA 1
ATOM 1903 C C . LEU B 1 81 ? 6.809 17.328 -10.078 1 96.94 81 LEU B C 1
ATOM 1905 O O . LEU B 1 81 ? 5.992 16.578 -10.625 1 96.94 81 LEU B O 1
ATOM 1909 N N . PRO B 1 82 ? 6.879 18.625 -10.391 1 95.81 82 PRO B N 1
ATOM 1910 C CA . PRO B 1 82 ? 5.875 19.266 -11.242 1 95.81 82 PRO B CA 1
ATOM 1911 C C . PRO B 1 82 ? 5.73 18.594 -12.602 1 95.81 82 PRO B C 1
ATOM 1913 O O . PRO B 1 82 ? 4.613 18.406 -13.094 1 95.81 82 PRO B O 1
ATOM 1916 N N . GLY B 1 83 ? 6.781 18.156 -13.18 1 95.44 83 GLY B N 1
ATOM 1917 C CA . GLY B 1 83 ? 6.754 17.531 -14.492 1 95.44 83 GLY B CA 1
ATOM 1918 C C . GLY B 1 83 ? 6.105 16.156 -14.484 1 95.44 83 GLY B C 1
ATOM 1919 O O . GLY B 1 83 ? 5.824 15.594 -15.539 1 95.44 83 GLY B O 1
ATOM 1920 N N . HIS B 1 84 ? 5.754 15.648 -13.281 1 96.25 84 HIS B N 1
ATOM 1921 C CA . HIS B 1 84 ? 5.199 14.305 -13.148 1 96.25 84 HIS B CA 1
ATOM 1922 C C . HIS B 1 84 ? 3.842 14.336 -12.453 1 96.25 84 HIS B C 1
ATOM 1924 O O . HIS B 1 84 ? 3.324 13.297 -12.047 1 96.25 84 HIS B O 1
ATOM 1930 N N . GLN B 1 85 ? 3.326 15.516 -12.281 1 93.56 85 GLN B N 1
ATOM 1931 C CA . GLN B 1 85 ? 2.025 15.641 -11.633 1 93.56 85 GLN B CA 1
ATOM 1932 C C . GLN B 1 85 ? 0.896 15.297 -12.602 1 93.56 85 GLN B C 1
ATOM 1934 O O . GLN B 1 85 ? 1.094 15.289 -13.82 1 93.56 85 GLN B O 1
ATOM 1939 N N . ARG B 1 86 ? -0.221 14.891 -12.172 1 92.19 86 ARG B N 1
ATOM 1940 C CA . ARG B 1 86 ? -1.425 14.547 -12.922 1 92.19 86 ARG B CA 1
ATOM 1941 C C . ARG B 1 86 ? -1.197 13.328 -13.805 1 92.19 86 ARG B C 1
ATOM 1943 O O . ARG B 1 86 ? -1.822 13.188 -14.852 1 92.19 86 ARG B O 1
ATOM 1950 N N . GLY B 1 87 ? -0.194 12.523 -13.352 1 92.75 87 GLY B N 1
ATOM 1951 C CA . GLY B 1 87 ? 0.117 11.297 -14.062 1 92.75 87 GLY B CA 1
ATOM 1952 C C . GLY B 1 87 ? -0.099 10.047 -13.227 1 92.75 87 GLY B C 1
ATOM 1953 O O . GLY B 1 87 ? 0.291 8.953 -13.625 1 92.75 87 GLY B O 1
ATOM 1954 N N . GLY B 1 88 ? -0.624 10.227 -12.023 1 95.56 88 GLY B N 1
ATOM 1955 C CA . GLY B 1 88 ? -0.96 9.078 -11.203 1 95.56 88 GLY B CA 1
ATOM 1956 C C . GLY B 1 88 ? 0.076 8.789 -10.133 1 95.56 88 GLY B C 1
ATOM 1957 O O . GLY B 1 88 ? -0.11 7.895 -9.305 1 95.56 88 GLY B O 1
ATOM 1958 N N . VAL B 1 89 ? 1.161 9.555 -10.094 1 97.62 89 VAL B N 1
ATOM 1959 C CA . VAL B 1 89 ? 2.246 9.336 -9.141 1 97.62 89 VAL B CA 1
ATOM 1960 C C . VAL B 1 89 ? 1.729 9.523 -7.715 1 97.62 89 VAL B C 1
ATOM 1962 O O . VAL B 1 89 ? 1.962 8.672 -6.852 1 97.62 89 VAL B O 1
ATOM 1965 N N . GLY B 1 90 ? 1.001 10.617 -7.539 1 97.81 90 GLY B N 1
ATOM 1966 C CA . GLY B 1 90 ? 0.436 10.875 -6.223 1 97.81 90 GLY B CA 1
ATOM 1967 C C . GLY B 1 90 ? -0.515 9.789 -5.762 1 97.81 90 GLY B C 1
ATOM 1968 O O . GLY B 1 90 ? -0.457 9.352 -4.609 1 97.81 90 GLY B O 1
ATOM 1969 N N . SER B 1 91 ? -1.36 9.312 -6.668 1 97.75 91 SER B N 1
ATOM 1970 C CA . SER B 1 91 ? -2.309 8.25 -6.348 1 97.75 91 SER B CA 1
ATOM 1971 C C . SER B 1 91 ? -1.586 6.957 -5.984 1 97.75 91 SER B C 1
ATOM 1973 O O . SER B 1 91 ? -1.972 6.273 -5.035 1 97.75 91 SER B O 1
ATOM 1975 N N . ALA B 1 92 ? -0.543 6.605 -6.68 1 98.19 92 ALA B N 1
ATOM 1976 C CA . ALA B 1 92 ? 0.241 5.406 -6.395 1 98.19 92 ALA B CA 1
ATOM 1977 C C . ALA B 1 92 ? 0.864 5.477 -5.004 1 98.19 92 ALA B C 1
ATOM 1979 O O . ALA B 1 92 ? 0.818 4.504 -4.246 1 98.19 92 ALA B O 1
ATOM 1980 N N . LEU B 1 93 ? 1.381 6.641 -4.688 1 98.75 93 LEU B N 1
ATOM 1981 C CA . LEU B 1 93 ? 1.973 6.863 -3.375 1 98.75 93 LEU B CA 1
ATOM 1982 C C . LEU B 1 93 ? 0.921 6.738 -2.277 1 98.75 93 LEU B C 1
ATOM 1984 O O . LEU B 1 93 ? 1.158 6.094 -1.254 1 98.75 93 LEU B O 1
ATOM 1988 N N . MET B 1 94 ? -0.232 7.297 -2.504 1 98.62 94 MET B N 1
ATOM 1989 C CA . MET B 1 94 ? -1.321 7.254 -1.532 1 98.62 94 MET B CA 1
ATOM 1990 C C . MET B 1 94 ? -1.782 5.82 -1.295 1 98.62 94 MET B C 1
ATOM 1992 O O . MET B 1 94 ? -1.92 5.391 -0.149 1 98.62 94 MET B O 1
ATOM 1996 N N . HIS B 1 95 ? -1.975 5.062 -2.346 1 98.69 95 HIS B N 1
ATOM 1997 C CA . HIS B 1 95 ? -2.412 3.68 -2.197 1 98.69 95 HIS B CA 1
ATOM 1998 C C . HIS B 1 95 ? -1.376 2.854 -1.444 1 98.69 95 HIS B C 1
ATOM 2000 O O . HIS B 1 95 ? -1.726 2.08 -0.549 1 98.69 95 HIS B O 1
ATOM 2006 N N . ALA B 1 96 ? -0.127 3.045 -1.774 1 98.81 96 ALA B N 1
ATOM 2007 C CA . ALA B 1 96 ? 0.939 2.311 -1.098 1 98.81 96 ALA B CA 1
ATOM 2008 C C . ALA B 1 96 ? 0.977 2.646 0.39 1 98.81 96 ALA B C 1
ATOM 2010 O O . ALA B 1 96 ? 1.033 1.75 1.234 1 98.81 96 ALA B O 1
ATOM 2011 N N . ALA B 1 97 ? 0.91 3.92 0.705 1 98.88 97 ALA B N 1
ATOM 2012 C CA . ALA B 1 97 ? 1.015 4.367 2.092 1 98.88 97 ALA B CA 1
ATOM 2013 C C . ALA B 1 97 ? -0.189 3.904 2.908 1 98.88 97 ALA B C 1
ATOM 2015 O O . ALA B 1 97 ? -0.039 3.449 4.047 1 98.88 97 ALA B O 1
ATOM 2016 N N . LEU B 1 98 ? -1.391 4.004 2.328 1 98.88 98 LEU B N 1
ATOM 2017 C CA . LEU B 1 98 ? -2.602 3.611 3.041 1 98.88 98 LEU B CA 1
ATOM 2018 C C . LEU B 1 98 ? -2.68 2.096 3.191 1 98.88 98 LEU B C 1
ATOM 2020 O O . LEU B 1 98 ? -3.1 1.591 4.234 1 98.88 98 LEU B O 1
ATOM 2024 N N . GLY B 1 99 ? -2.273 1.369 2.139 1 98.88 99 GLY B N 1
ATOM 2025 C CA . GLY B 1 99 ? -2.166 -0.075 2.273 1 98.88 99 GLY B CA 1
ATOM 2026 C C . GLY B 1 99 ? -1.188 -0.503 3.352 1 98.88 99 GLY B C 1
ATOM 2027 O O . GLY B 1 99 ? -1.475 -1.416 4.129 1 98.88 99 GLY B O 1
ATOM 2028 N N . ALA B 1 100 ? -0.088 0.162 3.406 1 98.88 100 ALA B N 1
ATOM 2029 C CA . ALA B 1 100 ? 0.939 -0.1 4.41 1 98.88 100 ALA B CA 1
ATOM 2030 C C . ALA B 1 100 ? 0.402 0.14 5.82 1 98.88 100 ALA B C 1
ATOM 2032 O O . ALA B 1 100 ? 0.554 -0.708 6.699 1 98.88 100 ALA B O 1
ATOM 2033 N N . ALA B 1 101 ? -0.221 1.256 6.02 1 98.88 101 ALA B N 1
ATOM 2034 C CA . ALA B 1 101 ? -0.779 1.605 7.324 1 98.88 101 ALA B CA 1
ATOM 2035 C C . ALA B 1 101 ? -1.819 0.581 7.77 1 98.88 101 ALA B C 1
ATOM 2037 O O . ALA B 1 101 ? -1.816 0.143 8.922 1 98.88 101 ALA B O 1
ATOM 2038 N N . ASP B 1 102 ? -2.666 0.208 6.836 1 98.75 102 ASP B N 1
ATOM 2039 C CA . ASP B 1 102 ? -3.736 -0.733 7.152 1 98.75 102 ASP B CA 1
ATOM 2040 C C . ASP B 1 102 ? -3.176 -2.107 7.504 1 98.75 102 ASP B C 1
ATOM 2042 O O . ASP B 1 102 ? -3.652 -2.76 8.438 1 98.75 102 ASP B O 1
ATOM 2046 N N . SER B 1 103 ? -2.146 -2.508 6.797 1 98.69 103 SER B N 1
ATOM 2047 C CA . SER B 1 103 ? -1.547 -3.818 7.027 1 98.69 103 SER B CA 1
ATOM 2048 C C . SER B 1 103 ? -0.856 -3.879 8.391 1 98.69 103 SER B C 1
ATOM 2050 O O . SER B 1 103 ? -0.612 -4.965 8.914 1 98.69 103 SER B O 1
ATOM 2052 N N . ARG B 1 104 ? -0.587 -2.754 8.969 1 98.31 104 ARG B N 1
ATOM 2053 C CA . ARG B 1 104 ? 0.05 -2.67 10.273 1 98.31 104 ARG B CA 1
ATOM 2054 C C . ARG B 1 104 ? -0.985 -2.461 11.375 1 98.31 104 ARG B C 1
ATOM 2056 O O . ARG B 1 104 ? -0.637 -2.104 12.5 1 98.31 104 ARG B O 1
ATOM 2063 N N . ASP B 1 105 ? -2.199 -2.592 11.039 1 98.5 105 ASP B N 1
ATOM 2064 C CA . ASP B 1 105 ? -3.33 -2.547 11.961 1 98.5 105 ASP B CA 1
ATOM 2065 C C . ASP B 1 105 ? -3.465 -1.164 12.594 1 98.5 105 ASP B C 1
ATOM 2067 O O . ASP B 1 105 ? -3.875 -1.044 13.75 1 98.5 105 ASP B O 1
ATOM 2071 N N . GLU B 1 106 ? -2.977 -0.1 11.914 1 98.69 106 GLU B N 1
ATOM 2072 C CA . GLU B 1 106 ? -3.268 1.263 12.352 1 98.69 106 GLU B CA 1
ATOM 2073 C C . GLU B 1 106 ? -4.75 1.587 12.203 1 98.69 106 GLU B C 1
ATOM 2075 O O . GLU B 1 106 ? -5.387 1.163 11.234 1 98.69 106 GLU B O 1
ATOM 2080 N N . PRO B 1 107 ? -5.238 2.383 13.086 1 98.69 107 PRO B N 1
ATOM 2081 C CA . PRO B 1 107 ? -6.695 2.555 13.062 1 98.69 107 PRO B CA 1
ATOM 2082 C C . PRO B 1 107 ? -7.145 3.641 12.094 1 98.6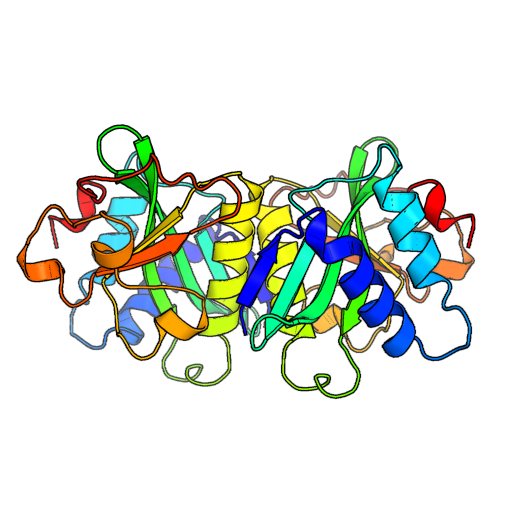9 107 PRO B C 1
ATOM 2084 O O . PRO B 1 107 ? -8.281 3.613 11.609 1 98.69 107 PRO B O 1
ATOM 2087 N N . LEU B 1 108 ? -6.27 4.625 11.875 1 98.81 108 LEU B N 1
ATOM 2088 C CA . LEU B 1 108 ? -6.66 5.715 10.984 1 98.81 108 LEU B CA 1
ATOM 2089 C C . LEU B 1 108 ? -5.445 6.531 10.555 1 98.81 108 LEU B C 1
ATOM 2091 O O . LEU B 1 108 ? -4.375 6.414 11.156 1 98.81 108 LEU B O 1
ATOM 2095 N N . VAL B 1 109 ? -5.625 7.273 9.523 1 98.94 109 VAL B N 1
ATOM 2096 C CA . VAL B 1 109 ? -4.707 8.305 9.047 1 98.94 109 VAL B CA 1
ATOM 2097 C C . VAL B 1 109 ? -5.426 9.648 8.969 1 98.94 109 VAL B C 1
ATOM 2099 O O . VAL B 1 109 ? -6.531 9.734 8.43 1 98.94 109 VAL B O 1
ATOM 2102 N N . ALA B 1 110 ? -4.82 10.656 9.516 1 98.88 110 ALA B N 1
ATOM 2103 C CA . ALA B 1 110 ? -5.391 12 9.453 1 98.88 110 ALA B CA 1
ATOM 2104 C C . ALA B 1 110 ? -4.465 12.961 8.711 1 98.88 110 ALA B C 1
ATOM 2106 O O . ALA B 1 110 ? -3.271 12.688 8.562 1 98.88 110 ALA B O 1
ATOM 2107 N N . LEU B 1 111 ? -5.09 13.984 8.188 1 98.44 111 LEU B N 1
ATOM 2108 C CA . LEU B 1 111 ? -4.277 14.969 7.484 1 98.44 111 LEU B CA 1
ATOM 2109 C C . LEU B 1 111 ? -4.992 16.312 7.406 1 98.44 111 LEU B C 1
ATOM 2111 O O . LEU B 1 111 ? -6.184 16.406 7.707 1 98.44 111 LEU B O 1
ATOM 2115 N N . LEU B 1 112 ? -4.176 17.375 7.094 1 96.56 112 LEU B N 1
ATOM 2116 C CA . LEU B 1 112 ? -4.656 18.656 6.605 1 96.56 112 LEU B CA 1
ATOM 2117 C C . LEU B 1 112 ? -4.387 18.812 5.109 1 96.56 112 LEU B C 1
ATOM 2119 O O . LEU B 1 112 ? -3.24 18.703 4.668 1 96.56 112 LEU B O 1
ATOM 2123 N N . GLY B 1 113 ? -5.402 18.969 4.363 1 93.88 113 GLY B N 1
ATOM 2124 C CA . GLY B 1 113 ? -5.129 19.047 2.936 1 93.88 113 GLY B CA 1
ATOM 2125 C C . GLY B 1 113 ? -6.348 19.438 2.117 1 93.88 113 GLY B C 1
ATOM 2126 O O . GLY B 1 113 ? -7.383 19.812 2.672 1 93.88 113 GLY B O 1
ATOM 2127 N N . HIS B 1 114 ? -6.203 19.422 0.838 1 91.38 114 HIS B N 1
ATOM 2128 C CA . HIS B 1 114 ? -7.207 19.891 -0.115 1 91.38 114 HIS B CA 1
ATOM 2129 C C . HIS B 1 114 ? -8.445 19 -0.091 1 91.38 114 HIS B C 1
ATOM 2131 O O . HIS B 1 114 ? -8.336 17.781 -0.255 1 91.38 114 HIS B O 1
ATOM 2137 N N . LEU B 1 115 ? -9.602 19.594 -0.151 1 94.62 115 LEU B N 1
ATOM 2138 C CA . LEU B 1 115 ? -10.875 18.891 0.02 1 94.62 115 LEU B CA 1
ATOM 2139 C C . LEU B 1 115 ? -11.297 18.219 -1.276 1 94.62 115 LEU B C 1
ATOM 2141 O O . LEU B 1 115 ? -12.195 17.375 -1.273 1 94.62 115 LEU B O 1
ATOM 2145 N N . GLU B 1 116 ? -10.617 18.5 -2.311 1 93.62 116 GLU B N 1
ATOM 2146 C CA . GLU B 1 116 ? -11.016 17.938 -3.6 1 93.62 116 GLU B CA 1
ATOM 2147 C C . GLU B 1 116 ? -10.156 16.734 -3.969 1 93.62 116 GLU B C 1
ATOM 2149 O O . GLU B 1 116 ? -10.445 16.031 -4.934 1 93.62 116 GLU B O 1
ATOM 2154 N N . TYR B 1 117 ? -9.164 16.531 -3.188 1 94.94 117 TYR B N 1
ATOM 2155 C CA . TYR B 1 117 ? -8.211 15.508 -3.582 1 94.94 117 TYR B CA 1
ATOM 2156 C C . TYR B 1 117 ? -8.328 14.281 -2.684 1 94.94 117 TYR B C 1
ATOM 2158 O O . TYR B 1 117 ? -8.508 13.164 -3.17 1 94.94 117 TYR B O 1
ATOM 2166 N N . TYR B 1 118 ? -8.352 14.445 -1.421 1 97.19 118 TYR B N 1
ATOM 2167 C CA . TYR B 1 118 ? -8.133 13.367 -0.467 1 97.19 118 TYR B CA 1
ATOM 2168 C C . TYR B 1 118 ? -9.391 12.523 -0.295 1 97.19 118 TYR B C 1
ATOM 2170 O O . TYR B 1 118 ? -9.305 11.328 0.001 1 97.19 118 TYR B O 1
ATOM 2178 N N . PRO B 1 119 ? -10.609 13.094 -0.517 1 96.62 119 PRO B N 1
ATOM 2179 C CA . PRO B 1 119 ? -11.812 12.258 -0.427 1 96.62 119 PRO B CA 1
ATOM 2180 C C . PRO B 1 119 ? -11.789 11.094 -1.415 1 96.62 119 PRO B C 1
ATOM 2182 O O . PRO B 1 119 ? -12.398 10.055 -1.155 1 96.62 119 PRO B O 1
ATOM 2185 N N . ARG B 1 120 ? -11.016 11.148 -2.477 1 94.06 120 ARG B N 1
ATOM 2186 C CA . ARG B 1 120 ? -10.883 10.07 -3.453 1 94.06 120 ARG B CA 1
ATOM 2187 C C . ARG B 1 120 ? -10.266 8.828 -2.818 1 94.06 120 ARG B C 1
ATOM 2189 O O . ARG B 1 120 ? -10.445 7.719 -3.318 1 94.06 120 ARG B O 1
ATOM 2196 N N . PHE B 1 121 ? -9.602 9.031 -1.729 1 97.12 121 PHE B N 1
ATOM 2197 C CA . PHE B 1 121 ? -8.922 7.934 -1.043 1 97.12 121 PHE B CA 1
ATOM 2198 C C . PHE B 1 121 ? -9.672 7.551 0.229 1 97.12 121 PHE B C 1
ATOM 2200 O O . PHE B 1 121 ? -9.125 6.859 1.091 1 97.12 121 PHE B O 1
ATOM 2207 N N . GLY B 1 122 ? -10.875 8.094 0.436 1 97 122 GLY B N 1
ATOM 2208 C CA . GLY B 1 122 ? -11.719 7.676 1.547 1 97 122 GLY B CA 1
ATOM 2209 C C . GLY B 1 122 ? -11.625 8.602 2.742 1 97 122 GLY B C 1
ATOM 2210 O O . GLY B 1 122 ? -12.133 8.289 3.82 1 97 122 GLY B O 1
ATOM 2211 N N . PHE B 1 123 ? -11 9.734 2.529 1 98.5 123 PHE B N 1
ATOM 2212 C CA . PHE B 1 123 ? -10.93 10.688 3.629 1 98.5 123 PHE B CA 1
ATOM 2213 C C . PHE B 1 123 ? -12.242 11.438 3.775 1 98.5 123 PHE B C 1
ATOM 2215 O O . PHE B 1 123 ? -12.867 11.805 2.779 1 98.5 123 PHE B O 1
ATOM 2222 N N . VAL B 1 124 ? -12.586 11.633 5.008 1 98 124 VAL B N 1
ATOM 2223 C CA . VAL B 1 124 ? -13.789 12.383 5.352 1 98 124 VAL B CA 1
ATOM 2224 C C . VAL B 1 124 ? -13.453 13.43 6.41 1 98 124 VAL B C 1
ATOM 2226 O O . VAL B 1 124 ? -12.383 13.391 7.023 1 98 124 VAL B O 1
ATOM 2229 N N . ALA B 1 125 ? -14.359 14.312 6.59 1 98.19 125 ALA B N 1
ATOM 2230 C CA . ALA B 1 125 ? -14.164 15.32 7.633 1 98.19 125 ALA B CA 1
ATOM 2231 C C . ALA B 1 125 ? -13.992 14.664 9 1 98.19 125 ALA B C 1
ATOM 2233 O O . ALA B 1 125 ? -14.789 13.805 9.391 1 98.19 125 ALA B O 1
ATOM 2234 N N . GLY B 1 126 ? -12.93 15.109 9.766 1 98.12 126 GLY B N 1
ATOM 2235 C CA . GLY B 1 126 ? -12.711 14.555 11.094 1 98.12 126 GLY B CA 1
ATOM 2236 C C . GLY B 1 126 ? -13.906 14.727 12.016 1 98.12 126 GLY B C 1
ATOM 2237 O O . GLY B 1 126 ? -14.203 13.844 12.82 1 98.12 126 GLY B O 1
ATOM 2238 N N . SER B 1 127 ? -14.594 15.797 11.805 1 97.25 127 SER B N 1
ATOM 2239 C CA . SER B 1 127 ? -15.742 16.109 12.648 1 97.25 127 SER B CA 1
ATOM 2240 C C . SER B 1 127 ? -16.828 15.055 12.516 1 97.25 127 SER B C 1
ATOM 2242 O O . SER B 1 127 ? -17.547 14.773 13.477 1 97.25 127 SER B O 1
ATOM 2244 N N . SER B 1 128 ? -16.969 14.438 11.398 1 97.19 128 SER B N 1
ATOM 2245 C CA . SER B 1 128 ? -17.984 13.406 11.172 1 97.19 128 SER B CA 1
ATOM 2246 C C . SER B 1 128 ? -17.672 12.148 11.977 1 97.19 128 SER B C 1
ATOM 2248 O O . SER B 1 128 ? -18.531 11.289 12.148 1 97.19 128 SER B O 1
ATOM 2250 N N . LEU B 1 129 ? -16.453 12.039 12.492 1 97.56 129 LEU B N 1
ATOM 2251 C CA . LEU B 1 129 ? -16.031 10.883 13.273 1 97.56 129 LEU B CA 1
ATOM 2252 C C . LEU B 1 129 ? -15.805 11.266 14.734 1 97.56 129 LEU B C 1
ATOM 2254 O O . LEU B 1 129 ? -15.281 10.477 15.516 1 97.56 129 LEU B O 1
ATOM 2258 N N . GLY B 1 130 ? -16.094 12.492 15.023 1 97.62 130 GLY B N 1
ATOM 2259 C CA . GLY B 1 130 ? -15.859 12.977 16.375 1 97.62 130 GLY B CA 1
ATOM 2260 C C . GLY B 1 130 ? -14.391 13.234 16.672 1 97.62 130 GLY B C 1
ATOM 2261 O O . GLY B 1 130 ? -13.969 13.141 17.828 1 97.62 130 GLY B O 1
ATOM 2262 N N . ILE B 1 131 ? -13.578 13.453 15.695 1 98.44 131 ILE B N 1
ATOM 2263 C CA . ILE B 1 131 ? -12.156 13.75 15.844 1 98.44 131 ILE B CA 1
ATOM 2264 C C . ILE B 1 131 ? -11.875 15.18 15.383 1 98.44 131 ILE B C 1
ATOM 2266 O O . ILE B 1 131 ? -12.25 15.562 14.273 1 98.44 131 ILE B O 1
ATOM 2270 N N . GLU B 1 132 ? -11.297 15.945 16.234 1 98.38 132 GLU B N 1
ATOM 2271 C CA . GLU B 1 132 ? -10.977 17.344 15.93 1 98.38 132 GLU B CA 1
ATOM 2272 C C . GLU B 1 132 ? -9.492 17.625 16.125 1 98.38 132 GLU B C 1
ATOM 2274 O O . GLU B 1 132 ? -8.859 17.078 17.031 1 98.38 132 GLU B O 1
ATOM 2279 N N . PRO B 1 133 ? -8.961 18.469 15.266 1 98.44 133 PRO B N 1
ATOM 2280 C CA . PRO B 1 133 ? -7.559 18.828 15.492 1 98.44 133 PRO B CA 1
ATOM 2281 C C . PRO B 1 133 ? -7.371 19.719 16.719 1 98.44 133 PRO B C 1
ATOM 2283 O O . PRO B 1 133 ? -8.32 20.375 17.156 1 98.44 133 PRO B O 1
ATOM 2286 N N . ASP B 1 134 ? -6.203 19.719 17.188 1 97.81 134 ASP B N 1
ATOM 2287 C CA . ASP B 1 134 ? -5.922 20.5 18.391 1 97.81 134 ASP B CA 1
ATOM 2288 C C . ASP B 1 134 ? -5.859 21.984 18.062 1 97.81 134 ASP B C 1
ATOM 2290 O O . ASP B 1 134 ? -5.941 22.828 18.969 1 97.81 134 ASP B O 1
ATOM 2294 N N . GLU B 1 135 ? -5.711 22.359 16.859 1 97 135 GLU B N 1
ATOM 2295 C CA . GLU B 1 135 ? -5.836 23.719 16.375 1 97 135 GLU B CA 1
ATOM 2296 C C . GLU B 1 135 ? -7.176 23.938 15.672 1 97 135 GLU B C 1
ATOM 2298 O O . GLU B 1 135 ? -7.352 23.547 14.523 1 97 135 GLU B O 1
ATOM 2303 N N . PRO B 1 136 ? -8.008 24.656 16.297 1 95.5 136 PRO B N 1
ATOM 2304 C CA . PRO B 1 136 ? -9.367 24.797 15.773 1 95.5 136 PRO B CA 1
ATOM 2305 C C . PRO B 1 136 ? -9.391 25.375 14.359 1 95.5 136 PRO B C 1
ATOM 2307 O O . PRO B 1 136 ? -10.273 25.047 13.57 1 95.5 136 PRO B O 1
ATOM 2310 N N . SER B 1 137 ? -8.461 26.141 14.031 1 96 137 SER B N 1
ATOM 2311 C CA . SER B 1 137 ? -8.422 26.781 12.727 1 96 137 SER B CA 1
ATOM 2312 C C . SER B 1 137 ? -8.164 25.766 11.617 1 96 137 SER B C 1
ATOM 2314 O O . SER B 1 137 ? -8.359 26.062 10.438 1 96 137 SER B O 1
ATOM 2316 N N . TRP B 1 138 ? -7.758 24.594 12.008 1 96.25 138 TRP B N 1
ATOM 2317 C CA . TRP B 1 138 ? -7.438 23.547 11.039 1 96.25 138 TRP B CA 1
ATOM 2318 C C . TRP B 1 138 ? -8.68 22.734 10.688 1 96.25 138 TRP B C 1
ATOM 2320 O O . TRP B 1 138 ? -8.656 21.922 9.758 1 96.25 138 TRP B O 1
ATOM 2330 N N . SER B 1 139 ? -9.758 22.938 11.336 1 96.56 139 SER B N 1
ATOM 2331 C CA . SER B 1 139 ? -10.914 22.047 11.289 1 96.56 139 SER B CA 1
ATOM 2332 C C . SER B 1 139 ? -11.492 21.969 9.883 1 96.56 139 SER B C 1
ATOM 2334 O O . SER B 1 139 ? -11.914 20.891 9.438 1 96.56 139 SER B O 1
ATOM 2336 N N . SER B 1 140 ? -11.461 23.031 9.164 1 95.81 140 SER B N 1
ATOM 2337 C CA . SER B 1 140 ? -12.117 23.094 7.859 1 95.81 140 SER B CA 1
ATOM 2338 C C . SER B 1 140 ? -11.406 22.203 6.84 1 95.81 140 SER B C 1
ATOM 2340 O O . SER B 1 140 ? -12.016 21.781 5.852 1 95.81 140 SER B O 1
ATOM 2342 N N . HIS B 1 141 ? -10.102 21.875 7.062 1 97.06 141 HIS B N 1
ATOM 2343 C CA . HIS B 1 141 ? -9.336 21.109 6.09 1 97.06 141 HIS B CA 1
ATOM 2344 C C . HIS B 1 141 ? -8.797 19.812 6.707 1 97.06 141 HIS B C 1
ATOM 2346 O O . HIS B 1 141 ? -7.945 19.141 6.117 1 97.06 141 HIS B O 1
ATOM 2352 N N . PHE B 1 142 ? -9.305 19.594 7.957 1 98.5 142 PHE B N 1
ATOM 2353 C CA . PHE B 1 142 ? -8.883 18.391 8.664 1 98.5 142 PHE B CA 1
ATOM 2354 C C . PHE B 1 142 ? -9.703 17.188 8.219 1 98.5 142 PHE B C 1
ATOM 2356 O O . PHE B 1 142 ? -10.93 17.219 8.258 1 98.5 142 PHE B O 1
ATOM 2363 N N . GLN B 1 143 ? -9 16.125 7.73 1 98.81 143 GLN B N 1
ATOM 2364 C CA . GLN B 1 143 ? -9.641 14.938 7.18 1 98.81 143 GLN B CA 1
ATOM 2365 C C . GLN B 1 143 ? -9.055 13.664 7.785 1 98.81 143 GLN B C 1
ATOM 2367 O O . GLN B 1 143 ? -7.898 13.648 8.211 1 98.81 143 GLN B O 1
ATOM 2372 N N . VAL B 1 144 ? -9.891 12.625 7.852 1 98.75 144 VAL B N 1
ATOM 2373 C CA . VAL B 1 144 ? -9.508 11.359 8.469 1 98.75 144 VAL B CA 1
ATOM 2374 C C . VAL B 1 144 ? -9.93 10.195 7.566 1 98.75 144 VAL B C 1
ATOM 2376 O O . VAL B 1 144 ? -11.039 10.195 7.023 1 98.75 144 VAL B O 1
ATOM 2379 N N . ARG B 1 145 ? -9.07 9.297 7.371 1 98.69 145 ARG B N 1
ATOM 2380 C CA . ARG B 1 145 ? -9.352 8.016 6.738 1 98.69 145 ARG B CA 1
ATOM 2381 C C . ARG B 1 145 ? -9.359 6.891 7.77 1 98.69 145 ARG B C 1
ATOM 2383 O O . ARG B 1 145 ? -8.32 6.562 8.344 1 98.69 145 ARG B O 1
ATOM 2390 N N . ARG B 1 146 ? -10.562 6.293 8.023 1 98.19 146 ARG B N 1
ATOM 2391 C CA . ARG B 1 146 ? -10.672 5.113 8.875 1 98.19 146 ARG B CA 1
ATOM 2392 C C . ARG B 1 146 ? -10.07 3.889 8.195 1 98.19 146 ARG B C 1
ATOM 2394 O O . ARG B 1 146 ? -10.258 3.688 6.992 1 98.19 146 ARG B O 1
ATOM 2401 N N . LEU B 1 147 ? -9.391 3.135 8.953 1 98.25 147 LEU B N 1
ATOM 2402 C CA . LEU B 1 147 ? -8.852 1.871 8.461 1 98.25 147 LEU B CA 1
ATOM 2403 C C . LEU B 1 147 ? -9.531 0.688 9.141 1 98.25 147 LEU B C 1
ATOM 2405 O O . LEU B 1 147 ? -10.531 0.859 9.836 1 98.25 147 LEU B O 1
ATOM 2409 N N . THR B 1 148 ? -9.031 -0.489 8.922 1 97.31 148 THR B N 1
ATOM 2410 C CA . THR B 1 148 ? -9.75 -1.721 9.234 1 97.31 148 THR B CA 1
ATOM 2411 C C . THR B 1 148 ? -9.969 -1.854 10.734 1 97.31 148 THR B C 1
ATOM 2413 O O . THR B 1 148 ? -11.016 -2.342 11.18 1 97.31 148 THR B O 1
ATOM 2416 N N . THR B 1 149 ? -9.023 -1.401 11.555 1 97.44 149 THR B N 1
ATOM 2417 C CA . THR B 1 149 ? -9.109 -1.657 12.984 1 97.44 149 THR B CA 1
ATOM 2418 C C . THR B 1 149 ? -9.75 -0.476 13.711 1 97.44 149 THR B C 1
ATOM 2420 O O . THR B 1 149 ? -9.766 -0.433 14.945 1 97.44 149 THR B O 1
ATOM 2423 N N . TRP B 1 150 ? -10.234 0.481 12.938 1 96.25 150 TRP B N 1
ATOM 2424 C CA . TRP B 1 150 ? -10.914 1.621 13.547 1 96.25 150 TRP B CA 1
ATOM 2425 C C . TRP B 1 150 ? -12.133 1.169 14.336 1 96.25 150 TRP B C 1
ATOM 2427 O O . TRP B 1 150 ? -12.859 0.26 13.914 1 96.25 150 TRP B O 1
ATOM 2437 N N . ASP B 1 151 ? -12.289 1.807 15.438 1 94.25 151 ASP B N 1
ATOM 2438 C CA . ASP B 1 151 ? -13.484 1.62 16.25 1 94.25 151 ASP B CA 1
ATOM 2439 C C . ASP B 1 151 ? -14.07 2.963 16.688 1 94.25 151 ASP B C 1
ATOM 2441 O O . ASP B 1 151 ? -13.328 3.908 16.969 1 94.25 151 ASP B O 1
ATOM 2445 N N . SER B 1 152 ? -15.406 3.018 16.781 1 92.56 152 SER B N 1
ATOM 2446 C CA . SER B 1 152 ? -16.125 4.266 17.031 1 92.56 152 SER B CA 1
ATOM 2447 C C . SER B 1 152 ? -15.766 4.848 18.391 1 92.56 152 SER B C 1
ATOM 2449 O O . SER B 1 152 ? -16.047 6.016 18.672 1 92.56 152 SER B O 1
ATOM 2451 N N . ALA B 1 153 ? -15.156 4.059 19.188 1 95.25 153 ALA B N 1
ATOM 2452 C CA . ALA B 1 153 ? -14.727 4.566 20.484 1 95.25 153 ALA B CA 1
ATOM 2453 C C . ALA B 1 153 ? -13.523 5.5 20.344 1 95.25 153 ALA B C 1
ATOM 2455 O O . ALA B 1 153 ? -13.219 6.27 21.25 1 95.25 153 ALA B O 1
ATOM 2456 N N . LEU B 1 154 ? -12.875 5.352 19.234 1 96.44 154 LEU B N 1
ATOM 2457 C CA . LEU B 1 154 ? -11.727 6.219 18.984 1 96.44 154 LEU B CA 1
ATOM 2458 C C . LEU B 1 154 ? -12.18 7.602 18.531 1 96.44 154 LEU B C 1
ATOM 2460 O O . LEU B 1 154 ? -12.508 7.793 17.359 1 96.44 154 LEU B O 1
ATOM 2464 N N . SER B 1 155 ? -12.328 8.492 19.406 1 95.62 155 SER B N 1
ATOM 2465 C CA . SER B 1 155 ? -12.727 9.867 19.156 1 95.62 155 SER B CA 1
ATOM 2466 C C . SER B 1 155 ? -11.984 10.836 20.078 1 95.62 155 SER B C 1
ATOM 2468 O O . SER B 1 155 ? -11.281 10.414 21 1 95.62 155 SER B O 1
ATOM 2470 N N . GLY B 1 156 ? -12.031 12.125 19.672 1 97.56 156 GLY B N 1
ATOM 2471 C CA . GLY B 1 156 ? -11.375 13.125 20.5 1 97.56 156 GLY B CA 1
ATOM 2472 C C . GLY B 1 156 ? -10.398 13.992 19.734 1 97.56 156 GLY B C 1
ATOM 2473 O O . GLY B 1 156 ? -10.562 14.203 18.531 1 97.56 156 GLY B O 1
ATOM 2474 N N . MET B 1 157 ? -9.422 14.539 20.438 1 98.44 157 MET B N 1
ATOM 2475 C CA . MET B 1 157 ? -8.508 15.531 19.875 1 98.44 157 MET B CA 1
ATOM 2476 C C . MET B 1 157 ? -7.336 14.852 19.172 1 98.44 157 MET B C 1
ATOM 2478 O O . MET B 1 157 ? -6.703 13.961 19.734 1 98.44 157 MET B O 1
ATOM 2482 N N . PHE B 1 158 ? -7.195 15.289 18.031 1 98.75 158 PHE B N 1
ATOM 2483 C CA . PHE B 1 158 ? -6.043 14.852 17.25 1 98.75 158 PHE B CA 1
ATOM 2484 C C . PHE B 1 158 ? -4.863 15.789 17.453 1 98.75 158 PHE B C 1
ATOM 2486 O O . PHE B 1 158 ? -5.02 17.016 17.422 1 98.75 158 PHE B O 1
ATOM 2493 N N . ARG B 1 159 ? -3.664 15.195 17.609 1 98.62 159 ARG B N 1
ATOM 2494 C CA . ARG B 1 159 ? -2.436 15.961 17.781 1 98.62 159 ARG B CA 1
ATOM 2495 C C . ARG B 1 159 ? -1.331 15.422 16.875 1 98.62 159 ARG B C 1
ATOM 2497 O O . ARG B 1 159 ? -1.023 14.234 16.906 1 98.62 159 ARG B O 1
ATOM 2504 N N . TYR B 1 160 ? -0.776 16.359 16.078 1 98.25 160 TYR B N 1
ATOM 2505 C CA . TYR B 1 160 ? 0.399 16.047 15.281 1 98.25 160 TYR B CA 1
ATOM 2506 C C . TYR B 1 160 ? 1.629 15.859 16.156 1 98.25 160 TYR B C 1
ATOM 2508 O O . TYR B 1 160 ? 1.62 16.234 17.328 1 98.25 160 TYR B O 1
ATOM 2516 N N . ALA B 1 161 ? 2.627 15.258 15.539 1 97.88 161 ALA B N 1
ATOM 2517 C CA . ALA B 1 161 ? 3.945 15.289 16.156 1 97.88 161 ALA B CA 1
ATOM 2518 C C . ALA B 1 161 ? 4.488 16.703 16.234 1 97.88 161 ALA B C 1
ATOM 2520 O O . ALA B 1 161 ? 4.074 17.578 15.469 1 97.88 161 ALA B O 1
ATOM 2521 N N . ALA B 1 162 ? 5.477 16.922 17.016 1 96.75 162 ALA B N 1
ATOM 2522 C CA . ALA B 1 162 ? 6.008 18.234 17.391 1 96.75 162 ALA B CA 1
ATOM 2523 C C . ALA B 1 162 ? 6.48 19 16.156 1 96.75 162 ALA B C 1
ATOM 2525 O O . ALA B 1 162 ? 6.246 20.203 16.031 1 96.75 162 ALA B O 1
ATOM 2526 N N . PRO B 1 163 ? 7.059 18.359 15.156 1 96.88 163 PRO B N 1
ATOM 2527 C CA . PRO B 1 163 ? 7.602 19.094 14.016 1 96.88 163 PRO B CA 1
ATOM 2528 C C . PRO B 1 163 ? 6.52 19.828 13.219 1 96.88 163 PRO B C 1
ATOM 2530 O O . PRO B 1 163 ? 6.809 20.812 12.539 1 96.88 163 PRO B O 1
ATOM 2533 N N . PHE B 1 164 ? 5.309 19.422 13.312 1 96.25 164 PHE B N 1
ATOM 2534 C CA . PHE B 1 164 ? 4.23 20.031 12.547 1 96.25 164 PHE B CA 1
ATOM 2535 C C . PHE B 1 164 ? 3.852 21.391 13.133 1 96.25 164 PHE B C 1
ATOM 2537 O O . PHE B 1 164 ? 3.15 22.172 12.492 1 96.25 164 PHE B O 1
ATOM 2544 N N . TYR B 1 165 ? 4.293 21.656 14.289 1 94.75 165 TYR B N 1
ATOM 2545 C CA . TYR B 1 165 ? 3.939 22.906 14.977 1 94.75 165 TYR B CA 1
ATOM 2546 C C . TYR B 1 165 ? 5.066 23.922 14.875 1 94.75 165 TYR B C 1
ATOM 2548 O O . TYR B 1 165 ? 4.918 25.062 15.305 1 94.75 165 TYR B O 1
ATOM 2556 N N . GLN B 1 166 ? 6.168 23.562 14.328 1 84.75 166 GLN B N 1
ATOM 2557 C CA . GLN B 1 166 ? 7.344 24.406 14.219 1 84.75 166 GLN B CA 1
ATOM 2558 C C . GLN B 1 166 ? 7.598 24.812 12.773 1 84.75 166 GLN B C 1
ATOM 2560 O O . GLN B 1 166 ? 8.742 24.844 12.32 1 84.75 166 GLN B O 1
ATOM 2565 N N . LEU B 1 167 ? 6.547 25.031 12.039 1 77.38 167 LEU B N 1
ATOM 2566 C CA . LEU B 1 167 ? 6.715 25.312 10.617 1 77.38 167 LEU B CA 1
ATOM 2567 C C . LEU B 1 167 ? 7.039 26.781 10.375 1 77.38 167 LEU B C 1
ATOM 2569 O O . LEU B 1 167 ? 6.664 27.641 11.172 1 77.38 167 LEU B O 1
#

Organism: NCBI:txid1990687

InterPro domains:
  IPR000182 GNAT domain [PF00583] (34-123)
  IPR000182 GNAT domain [PS51186] (1-149)
  IPR016181 Acyl-CoA N-acyltransferase [SSF55729] (1-130)

Solvent-accessible surface area (backbone atoms only — not comparable to full-atom values): 17442 Å² total; per-residue (Å²): 99,36,80,45,68,60,55,86,86,39,53,65,48,49,37,51,18,31,33,56,42,57,58,63,95,69,28,60,59,36,56,40,54,56,45,35,66,73,38,90,36,48,40,71,62,40,25,36,28,33,31,50,95,93,33,65,42,26,38,38,33,38,29,41,24,25,38,59,90,43,78,32,33,31,51,62,63,70,31,40,27,67,95,51,54,96,67,54,53,67,57,45,51,49,32,14,48,52,26,17,43,40,39,67,59,35,29,36,40,32,35,73,54,63,82,86,57,47,46,56,70,54,32,38,56,22,67,83,58,51,28,40,53,74,49,71,88,46,49,89,38,28,30,31,27,77,34,84,61,46,51,88,81,66,46,36,44,30,41,76,41,72,52,75,76,69,112,98,36,79,44,67,60,54,85,85,39,53,65,48,48,38,50,18,29,36,56,42,57,61,61,95,68,31,61,60,36,56,39,52,54,46,35,66,72,39,91,38,48,40,71,63,39,27,37,30,33,32,50,95,92,32,64,44,26,38,36,32,39,28,41,24,25,38,58,90,42,77,32,33,30,50,62,62,71,30,40,24,69,94,50,54,97,69,52,53,67,57,46,51,49,31,15,48,52,28,16,43,40,39,66,61,35,30,34,40,32,37,74,53,63,82,84,57,47,47,56,69,55,32,38,56,21,67,84,57,50,29,41,54,75,49,72,88,47,49,89,37,28,30,30,27,76,34,84,62,46,53,88,81,64,43,36,44,30,42,75,42,73,52,76,74,70,111

Radius of gyration: 19.98 Å; Cα contacts (8 Å, |Δi|>4): 721; chains: 2; bounding box: 42×58×44 Å

pLDDT: mean 95.93, std 5.58, range [60.47, 98.94]